Protein AF-A0AAV6I6G3-F1 (afdb_monomer)

Mean predicted aligned error: 20.07 Å

Structure (mmCIF, N/CA/C/O backbone):
data_AF-A0AAV6I6G3-F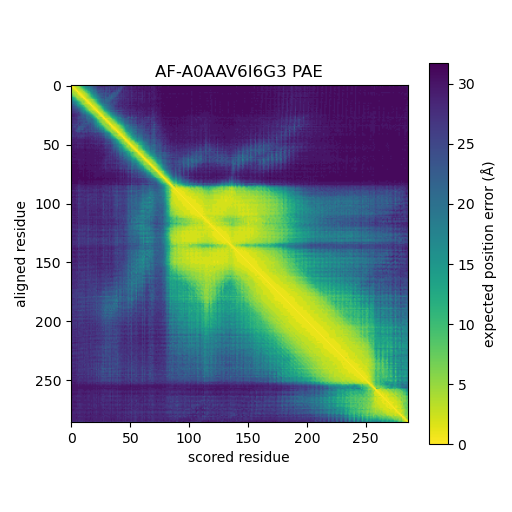1
#
_entry.id   AF-A0AAV6I6G3-F1
#
loop_
_atom_site.group_PDB
_atom_site.id
_atom_site.type_symbol
_atom_site.label_atom_id
_atom_site.label_alt_id
_atom_site.label_comp_id
_atom_site.label_asym_id
_atom_site.label_entity_id
_atom_site.label_seq_id
_atom_site.pdbx_PDB_ins_code
_atom_site.Cartn_x
_atom_site.Cartn_y
_atom_site.Cartn_z
_atom_site.occupancy
_atom_site.B_iso_or_equiv
_atom_site.auth_seq_id
_atom_site.auth_comp_id
_atom_site.auth_asym_id
_atom_site.auth_atom_id
_atom_site.pdbx_PDB_model_num
ATOM 1 N N . MET A 1 1 ? -6.253 50.899 11.752 1.00 40.50 1 MET A N 1
ATOM 2 C CA . MET A 1 1 ? -6.618 49.619 11.103 1.00 40.50 1 MET A CA 1
ATOM 3 C C . MET A 1 1 ? -5.515 49.248 10.120 1.00 40.50 1 MET A C 1
ATOM 5 O O . MET A 1 1 ? -5.220 50.077 9.281 1.00 40.50 1 MET A O 1
ATOM 9 N N . GLY A 1 2 ? -4.826 48.116 10.152 1.00 42.06 2 GLY A N 1
ATOM 10 C CA . GLY A 1 2 ? -4.600 47.122 11.196 1.00 42.06 2 GLY A CA 1
ATOM 11 C C . GLY A 1 2 ? -3.130 46.682 11.104 1.00 42.06 2 GLY A C 1
ATOM 12 O O . GLY A 1 2 ? -2.532 46.724 10.032 1.00 42.06 2 GLY A O 1
ATOM 13 N N . THR A 1 3 ? -2.530 46.341 12.239 1.00 41.19 3 THR A N 1
ATOM 14 C CA . THR A 1 3 ? -1.135 45.902 12.342 1.00 41.19 3 THR A CA 1
ATOM 15 C C . THR A 1 3 ? -1.080 44.379 12.338 1.00 41.19 3 THR A C 1
ATOM 17 O O . THR A 1 3 ? -1.639 43.734 13.223 1.00 41.19 3 THR A O 1
ATOM 20 N N . THR A 1 4 ? -0.414 43.815 11.335 1.00 39.88 4 THR A N 1
ATOM 21 C CA . THR A 1 4 ? -0.197 42.375 11.174 1.00 39.88 4 THR A CA 1
ATOM 22 C C . THR A 1 4 ? 0.953 41.914 12.069 1.00 39.88 4 THR A C 1
ATOM 24 O O . THR A 1 4 ? 2.116 42.219 11.809 1.00 39.88 4 THR A O 1
ATOM 27 N N . THR A 1 5 ? 0.630 41.170 13.123 1.00 39.25 5 THR A N 1
ATOM 28 C CA . THR A 1 5 ? 1.602 40.521 14.013 1.00 39.25 5 THR A CA 1
ATOM 29 C C . THR A 1 5 ? 1.978 39.151 13.445 1.00 39.25 5 THR A C 1
ATOM 31 O O . THR A 1 5 ? 1.170 38.226 13.450 1.00 39.25 5 THR A O 1
ATOM 34 N N . LEU A 1 6 ? 3.213 39.015 12.955 1.00 37.25 6 LEU A N 1
ATOM 35 C CA . LEU A 1 6 ? 3.822 37.741 12.560 1.00 37.25 6 LEU A CA 1
ATOM 36 C C . LEU A 1 6 ? 4.404 37.047 13.800 1.00 37.25 6 LEU A C 1
ATOM 38 O O . LEU A 1 6 ? 5.439 37.457 14.325 1.00 37.25 6 LEU A O 1
ATOM 42 N N . ALA A 1 7 ? 3.740 35.989 14.266 1.00 36.00 7 ALA A N 1
ATOM 43 C CA . ALA A 1 7 ? 4.253 35.118 15.317 1.00 36.00 7 ALA A CA 1
ATOM 44 C C . ALA A 1 7 ? 5.277 34.131 14.730 1.00 36.00 7 ALA A C 1
ATOM 46 O O . ALA A 1 7 ? 4.958 33.294 13.888 1.00 36.00 7 ALA A O 1
ATOM 47 N N . LYS A 1 8 ? 6.525 34.245 15.185 1.00 34.34 8 LYS A N 1
ATOM 48 C CA . LYS A 1 8 ? 7.646 33.368 14.837 1.00 34.34 8 LYS A CA 1
ATOM 49 C C . LYS A 1 8 ? 7.743 32.290 15.921 1.00 34.34 8 LYS A C 1
ATOM 51 O O . LYS A 1 8 ? 8.203 32.573 17.023 1.00 34.34 8 LYS A O 1
ATOM 56 N N . VAL A 1 9 ? 7.269 31.077 15.640 1.00 35.50 9 VAL A N 1
ATOM 57 C CA . VAL A 1 9 ? 7.392 29.940 16.568 1.00 35.50 9 VAL A CA 1
ATOM 58 C C . VAL A 1 9 ? 8.779 29.324 16.403 1.00 35.50 9 VAL A C 1
ATOM 60 O O . VAL A 1 9 ? 9.126 28.794 15.350 1.00 35.50 9 VAL A O 1
ATOM 63 N N . ILE A 1 10 ? 9.584 29.443 17.455 1.00 35.56 10 ILE A N 1
ATOM 64 C CA . ILE A 1 10 ? 10.897 28.816 17.596 1.00 35.56 10 ILE A CA 1
ATOM 65 C C . ILE A 1 10 ? 10.661 27.388 18.095 1.00 35.56 10 ILE A C 1
ATOM 67 O O . ILE A 1 10 ? 10.192 27.195 19.213 1.00 35.56 10 ILE A O 1
ATOM 71 N N . VAL A 1 11 ? 10.981 26.388 17.272 1.00 36.38 11 VAL A N 1
ATOM 72 C CA . VAL A 1 11 ? 11.004 24.979 17.688 1.00 36.38 11 VAL A CA 1
ATOM 73 C C . VAL A 1 11 ? 12.364 24.706 18.325 1.00 36.38 11 VAL A C 1
ATOM 75 O O . VAL A 1 11 ? 13.385 24.644 17.641 1.00 36.38 11 VAL A O 1
ATOM 78 N N . THR A 1 12 ? 12.395 24.590 19.649 1.00 39.12 12 THR A N 1
ATOM 79 C CA . THR A 1 12 ? 13.574 24.160 20.401 1.00 39.12 12 THR A CA 1
ATOM 80 C C . THR A 1 12 ? 13.743 22.646 20.277 1.00 39.12 12 THR A C 1
ATOM 82 O O . THR A 1 12 ? 12.850 21.864 20.597 1.00 39.12 12 THR A O 1
ATOM 85 N N . GLY A 1 13 ? 14.909 22.235 19.776 1.00 32.97 13 GLY A N 1
ATOM 86 C CA . GLY A 1 13 ? 15.297 20.837 19.637 1.00 32.97 13 GLY A CA 1
ATOM 87 C C . GLY A 1 13 ? 15.513 20.172 20.994 1.00 32.97 13 GLY A C 1
ATOM 88 O O . GLY A 1 13 ? 16.301 20.642 21.814 1.00 32.97 13 GLY A O 1
ATOM 89 N N . ILE A 1 14 ? 14.832 19.049 21.209 1.00 38.03 14 ILE A N 1
ATOM 90 C CA . ILE A 1 14 ? 15.083 18.138 22.325 1.00 38.03 14 ILE A CA 1
ATOM 91 C C . ILE A 1 14 ? 16.020 17.039 21.817 1.00 38.03 14 ILE A C 1
ATOM 93 O O . ILE A 1 14 ? 15.686 16.283 20.907 1.00 38.03 14 ILE A O 1
ATOM 97 N N . ALA A 1 15 ? 17.214 16.975 22.403 1.00 37.72 15 ALA A N 1
ATOM 98 C CA . ALA A 1 15 ? 18.206 15.934 22.156 1.00 37.72 15 ALA A CA 1
ATOM 99 C C . ALA A 1 15 ? 17.742 14.566 22.706 1.00 37.72 15 ALA A C 1
ATOM 101 O O . ALA A 1 15 ? 17.179 14.516 23.804 1.00 37.72 15 ALA A O 1
ATOM 102 N N . PRO A 1 16 ? 18.026 13.436 22.031 1.00 38.53 16 PRO A N 1
ATOM 103 C CA . PRO A 1 16 ? 17.677 12.123 22.556 1.00 38.53 16 PRO A CA 1
ATOM 104 C C . PRO A 1 16 ? 18.733 11.621 23.553 1.00 38.53 16 PRO A C 1
ATOM 106 O O . PRO A 1 16 ? 19.899 11.402 23.217 1.00 38.53 16 PRO A O 1
ATOM 109 N N . ARG A 1 17 ? 18.308 11.394 24.802 1.00 36.12 17 ARG A N 1
ATOM 110 C CA . ARG A 1 17 ? 19.073 10.639 25.803 1.00 36.12 17 ARG A CA 1
ATOM 111 C C . ARG A 1 17 ? 18.919 9.136 25.563 1.00 36.12 17 ARG A C 1
ATOM 113 O O . ARG A 1 17 ? 17.831 8.582 25.650 1.00 36.12 17 ARG A O 1
ATOM 120 N N . SER A 1 18 ? 20.066 8.506 25.337 1.00 38.19 18 SER A N 1
ATOM 121 C CA . SER A 1 18 ? 20.340 7.072 25.433 1.00 38.19 18 SER A CA 1
ATOM 122 C C . SER A 1 18 ? 19.770 6.434 26.706 1.00 38.19 18 SER A C 1
ATOM 124 O O . SER A 1 18 ? 20.002 6.953 27.800 1.00 38.19 18 SER A O 1
ATOM 126 N N . ARG A 1 19 ? 19.112 5.274 26.563 1.00 38.28 19 ARG A N 1
ATOM 127 C CA . ARG A 1 19 ? 19.053 4.195 27.568 1.00 38.28 19 ARG A CA 1
ATOM 128 C C . ARG A 1 19 ? 18.632 2.875 26.905 1.00 38.28 19 ARG A C 1
ATOM 130 O O . ARG A 1 19 ? 17.492 2.715 26.488 1.00 38.28 19 ARG A O 1
ATOM 137 N N . LYS A 1 20 ? 19.569 1.922 26.838 1.00 45.19 20 LYS A N 1
ATOM 138 C CA . LYS A 1 20 ? 19.277 0.482 26.701 1.00 45.19 20 LYS A CA 1
ATOM 139 C C . LYS A 1 20 ? 18.604 -0.024 27.986 1.00 45.19 20 LYS A C 1
ATOM 141 O O . LYS A 1 20 ? 18.916 0.489 29.062 1.00 45.19 20 LYS A O 1
ATOM 146 N N . PRO A 1 21 ? 17.809 -1.100 27.893 1.00 44.56 21 PRO A N 1
ATOM 147 C CA . PRO A 1 21 ? 18.197 -2.293 28.644 1.00 44.56 21 PRO A CA 1
ATOM 148 C C . PRO A 1 21 ? 18.055 -3.604 27.851 1.00 44.56 21 PRO A C 1
ATOM 150 O O . PRO A 1 21 ? 17.210 -3.761 26.975 1.00 44.56 21 PRO A O 1
ATOM 153 N N . GLN A 1 22 ? 18.931 -4.548 28.195 1.00 39.12 22 GLN A N 1
ATOM 154 C CA . GLN A 1 22 ? 18.886 -5.963 27.825 1.00 39.12 22 GLN A CA 1
ATOM 155 C C . GLN A 1 22 ? 17.827 -6.713 28.651 1.00 39.12 22 GLN A C 1
ATOM 157 O O . GLN A 1 22 ? 17.728 -6.454 29.846 1.00 39.12 22 GLN A O 1
ATOM 162 N N . SER A 1 23 ? 17.142 -7.697 28.051 1.00 36.53 23 SER A N 1
ATOM 163 C CA . SER A 1 23 ? 16.642 -8.947 28.678 1.00 36.53 23 SER A CA 1
ATOM 164 C C . SER A 1 23 ? 15.780 -9.711 27.652 1.00 36.53 23 SER A C 1
ATOM 166 O O . SER A 1 23 ? 14.753 -9.204 27.225 1.00 36.53 23 SER A O 1
ATOM 168 N N . LYS A 1 24 ? 16.295 -10.769 27.011 1.00 36.69 24 LYS A N 1
ATOM 169 C CA . LYS A 1 24 ? 16.097 -12.209 27.309 1.00 36.69 24 LYS A CA 1
ATOM 170 C C . LYS A 1 24 ? 14.670 -12.772 27.095 1.00 36.69 24 LYS A C 1
ATOM 172 O O . LYS A 1 24 ? 13.775 -12.557 27.896 1.00 36.69 24 LYS A O 1
ATOM 177 N N . SER A 1 25 ? 14.595 -13.643 26.078 1.00 33.34 25 SER A N 1
ATOM 178 C CA . SER A 1 25 ? 13.746 -14.842 25.897 1.00 33.34 25 SER A CA 1
ATOM 179 C C . SER A 1 25 ? 12.218 -14.695 25.801 1.00 33.34 25 SER A C 1
ATOM 181 O O . SER A 1 25 ? 11.564 -14.434 26.801 1.00 33.34 25 SER A O 1
ATOM 183 N N . HIS A 1 26 ? 11.631 -15.053 24.654 1.00 36.59 26 HIS A N 1
ATOM 184 C CA . HIS A 1 26 ? 11.069 -16.392 24.374 1.00 36.59 26 HIS A CA 1
ATOM 185 C C . HIS A 1 26 ? 10.692 -16.509 22.878 1.00 36.59 26 HIS A C 1
ATOM 187 O O . HIS A 1 26 ? 10.419 -15.488 22.245 1.00 36.59 26 HIS A O 1
ATOM 193 N N . PRO A 1 27 ? 10.718 -17.720 22.285 1.00 39.06 27 PRO A N 1
ATOM 194 C CA . PRO A 1 27 ? 10.587 -17.916 20.847 1.00 39.06 27 PRO A CA 1
ATOM 195 C C . PRO A 1 27 ? 9.128 -18.181 20.464 1.00 39.06 27 PRO A C 1
ATOM 197 O O . PRO A 1 27 ? 8.565 -19.210 20.832 1.00 39.06 27 PRO A O 1
ATOM 200 N N . TRP A 1 28 ? 8.525 -17.303 19.666 1.00 33.03 28 TRP A N 1
ATOM 201 C CA . TRP A 1 28 ? 7.290 -17.650 18.969 1.00 33.03 28 TRP A CA 1
ATOM 202 C C . TRP A 1 28 ? 7.638 -18.227 17.601 1.00 33.03 28 TRP A C 1
ATOM 204 O O . TRP A 1 28 ? 8.124 -17.539 16.706 1.00 33.03 28 TRP A O 1
ATOM 214 N N . ARG A 1 29 ? 7.413 -19.540 17.485 1.00 34.09 29 ARG A N 1
ATOM 215 C CA . ARG A 1 29 ? 7.289 -20.263 16.220 1.00 34.09 29 ARG A CA 1
ATOM 216 C C . ARG A 1 29 ? 6.219 -19.570 15.377 1.00 34.09 29 ARG A C 1
ATOM 218 O O . ARG A 1 29 ? 5.047 -19.620 15.735 1.00 34.09 29 ARG A O 1
ATOM 225 N N . ILE A 1 30 ? 6.609 -18.993 14.247 1.00 33.75 30 ILE A N 1
ATOM 226 C CA . ILE A 1 30 ? 5.673 -18.735 13.155 1.00 33.75 30 ILE A CA 1
ATOM 227 C C . ILE A 1 30 ? 5.790 -19.927 12.214 1.00 33.75 30 ILE A C 1
ATOM 229 O O . ILE A 1 30 ? 6.806 -20.137 11.554 1.00 33.75 30 ILE A O 1
ATOM 233 N N . SER A 1 31 ? 4.757 -20.757 12.243 1.00 33.03 31 SER A N 1
ATOM 234 C CA . SER A 1 31 ? 4.541 -21.870 11.332 1.00 33.03 31 SER A CA 1
ATOM 235 C C . SER A 1 31 ? 4.499 -21.346 9.897 1.00 33.03 31 SER A C 1
ATOM 237 O O . SER A 1 31 ? 3.696 -20.474 9.570 1.00 33.03 31 SER A O 1
ATOM 239 N N . THR A 1 32 ? 5.350 -21.885 9.030 1.00 35.19 32 THR A N 1
ATOM 240 C CA . THR A 1 32 ? 5.290 -21.677 7.583 1.00 35.19 32 THR A CA 1
ATOM 241 C C . THR A 1 32 ? 4.007 -22.289 7.033 1.00 35.19 32 THR A C 1
ATOM 243 O O . THR A 1 32 ? 3.890 -23.509 6.932 1.00 35.19 32 THR A O 1
ATOM 246 N N . LEU A 1 33 ? 3.046 -21.443 6.667 1.00 30.97 33 LEU A N 1
ATOM 247 C CA . LEU A 1 33 ? 1.939 -21.814 5.794 1.00 30.97 33 LEU A CA 1
ATOM 248 C C . LEU A 1 33 ? 2.302 -21.388 4.373 1.00 30.97 33 LEU A C 1
ATOM 250 O O . LEU A 1 33 ? 2.073 -20.258 3.949 1.00 30.97 33 LEU A O 1
ATOM 254 N N . THR A 1 34 ? 2.909 -22.322 3.648 1.00 35.09 34 THR A N 1
ATOM 255 C CA . THR A 1 34 ? 3.076 -22.261 2.200 1.00 35.09 34 THR A CA 1
ATOM 256 C C . THR A 1 34 ? 1.684 -22.323 1.579 1.00 35.09 34 THR A C 1
ATOM 258 O O . THR A 1 34 ? 1.091 -23.395 1.476 1.00 35.09 34 THR A O 1
ATOM 261 N N . ARG A 1 35 ? 1.122 -21.171 1.207 1.00 28.95 35 ARG A N 1
ATOM 262 C CA . ARG A 1 35 ? -0.092 -21.120 0.392 1.00 28.95 35 ARG A CA 1
ATOM 263 C C . ARG A 1 35 ? 0.309 -20.778 -1.031 1.00 28.95 35 ARG A C 1
ATOM 265 O O . ARG A 1 35 ? 0.537 -19.621 -1.367 1.00 28.95 35 ARG A O 1
ATOM 272 N N . THR A 1 36 ? 0.404 -21.816 -1.851 1.00 32.69 36 THR A N 1
ATOM 273 C CA . THR A 1 36 ? 0.420 -21.713 -3.306 1.00 32.69 36 THR A CA 1
ATOM 274 C C . THR A 1 36 ? -0.873 -21.025 -3.727 1.00 32.69 36 THR A C 1
ATOM 276 O O . THR A 1 36 ? -1.956 -21.589 -3.573 1.00 32.69 36 THR A O 1
ATOM 279 N N . VAL A 1 37 ? -0.775 -19.787 -4.202 1.00 29.77 37 VAL A N 1
ATOM 280 C CA . VAL A 1 37 ? -1.890 -19.111 -4.861 1.00 29.77 37 VAL A CA 1
ATOM 281 C C . VAL A 1 37 ? -1.627 -19.201 -6.356 1.00 29.77 37 VAL A C 1
ATOM 283 O O . VAL A 1 37 ? -0.741 -18.536 -6.884 1.00 29.77 37 VAL A O 1
ATOM 286 N N . PHE A 1 38 ? -2.377 -20.083 -7.013 1.00 33.44 38 PHE A N 1
ATOM 287 C CA . PHE A 1 38 ? -2.587 -20.029 -8.453 1.00 33.44 38 PHE A CA 1
ATOM 288 C C . PHE A 1 38 ? -3.374 -18.751 -8.749 1.00 33.44 38 PHE A C 1
ATOM 290 O O . PHE A 1 38 ? -4.530 -18.639 -8.346 1.00 33.44 38 PHE A O 1
ATOM 297 N N . PHE A 1 39 ? -2.746 -17.797 -9.433 1.00 32.41 39 PHE A N 1
ATOM 298 C CA . PHE A 1 39 ? -3.467 -16.772 -10.177 1.00 32.41 39 PHE A CA 1
ATOM 299 C C . PHE A 1 39 ? -3.458 -17.178 -11.645 1.00 32.41 39 PHE A C 1
ATOM 301 O O . PHE A 1 39 ? -2.445 -17.108 -12.337 1.00 32.41 39 PHE A O 1
ATOM 308 N N . GLN A 1 40 ? -4.612 -17.687 -12.050 1.00 37.12 40 GLN A N 1
ATOM 309 C CA . GLN A 1 40 ? -5.071 -17.752 -13.423 1.00 37.12 40 GLN A CA 1
ATOM 310 C C . GLN A 1 40 ? -5.669 -16.373 -13.755 1.00 37.12 40 GLN A C 1
ATOM 312 O O . GLN A 1 40 ? -6.190 -15.715 -12.855 1.00 37.12 40 GLN A O 1
ATOM 317 N N . ASP A 1 41 ? -5.541 -15.967 -15.018 1.00 32.75 41 ASP A N 1
ATOM 318 C CA . ASP A 1 41 ? -5.990 -14.707 -15.643 1.00 32.75 41 ASP A CA 1
ATOM 319 C C . ASP A 1 41 ? -4.905 -13.628 -15.823 1.00 32.75 41 ASP A C 1
ATOM 321 O O . ASP A 1 41 ? -4.844 -12.603 -15.146 1.00 32.75 41 ASP A O 1
ATOM 325 N N . MET A 1 42 ? -4.063 -13.869 -16.834 1.00 35.41 42 MET A N 1
ATOM 326 C CA . MET A 1 42 ? -3.407 -12.824 -17.627 1.00 35.41 42 MET A CA 1
ATOM 327 C C . MET A 1 42 ? -4.376 -12.393 -18.741 1.00 35.41 42 MET A C 1
ATOM 329 O O . MET A 1 42 ? -4.876 -13.270 -19.445 1.00 35.41 42 MET A O 1
ATOM 333 N N . PRO A 1 43 ? -4.636 -11.093 -18.962 1.00 39.41 43 PRO A N 1
ATOM 334 C CA . PRO A 1 43 ? -5.231 -10.652 -20.214 1.00 39.41 43 PRO A CA 1
ATOM 335 C C . PRO A 1 43 ? -4.186 -10.728 -21.334 1.00 39.41 43 PRO A C 1
ATOM 337 O O . PRO A 1 43 ? -3.103 -10.147 -21.235 1.00 39.41 43 PRO A O 1
ATOM 340 N N . ASP A 1 44 ? -4.538 -11.435 -22.406 1.00 42.16 44 ASP A N 1
ATOM 341 C CA . ASP A 1 44 ? -3.828 -11.425 -23.681 1.00 42.16 44 ASP A CA 1
ATOM 342 C C . ASP A 1 44 ? -3.740 -9.990 -24.221 1.00 42.16 44 ASP A C 1
ATOM 344 O O . ASP A 1 44 ? -4.714 -9.444 -24.739 1.00 42.16 44 ASP A O 1
ATOM 348 N N . SER A 1 45 ? -2.557 -9.380 -24.152 1.00 36.72 45 SER A N 1
ATOM 349 C CA . SER A 1 45 ? -2.220 -8.211 -24.966 1.00 36.72 45 SER A CA 1
ATOM 350 C C . SER A 1 45 ? -1.341 -8.651 -26.135 1.00 36.72 45 SER A C 1
ATOM 352 O O . SER A 1 45 ? -0.145 -8.366 -26.195 1.00 36.72 45 SER A O 1
ATOM 354 N N . ASN A 1 46 ? -1.955 -9.370 -27.072 1.00 42.69 46 ASN A N 1
ATOM 355 C CA . ASN A 1 46 ? -1.481 -9.410 -28.447 1.00 42.69 46 ASN A CA 1
ATOM 356 C C . ASN A 1 46 ? -1.805 -8.060 -29.093 1.00 42.69 46 ASN A C 1
ATOM 358 O O . ASN A 1 46 ? -2.918 -7.848 -29.567 1.00 42.69 46 ASN A O 1
ATOM 362 N N . THR A 1 47 ? -0.820 -7.170 -29.151 1.00 42.59 47 THR A N 1
ATOM 363 C CA . THR A 1 47 ? -0.747 -6.173 -30.223 1.00 42.59 47 THR A CA 1
ATOM 364 C C . THR A 1 47 ? 0.689 -6.070 -30.720 1.00 42.59 47 THR A C 1
ATOM 366 O O . THR A 1 47 ? 1.610 -6.108 -29.900 1.00 42.59 47 THR A O 1
ATOM 369 N N . PRO A 1 48 ? 0.892 -6.009 -32.046 1.00 36.47 48 PRO A N 1
ATOM 370 C CA . PRO A 1 48 ? 2.135 -6.421 -32.674 1.00 36.47 48 PRO A CA 1
ATOM 371 C C . PRO A 1 48 ? 3.226 -5.372 -32.510 1.00 36.47 48 PRO A C 1
ATOM 373 O O . PRO A 1 48 ? 3.010 -4.168 -32.643 1.00 36.47 48 PRO A O 1
ATOM 376 N N . LEU A 1 49 ? 4.427 -5.878 -32.280 1.00 34.34 49 LEU A N 1
ATOM 377 C CA . LEU A 1 49 ? 5.692 -5.169 -32.332 1.00 34.34 49 LEU A CA 1
ATOM 378 C C . LEU A 1 49 ? 6.052 -4.834 -33.799 1.00 34.34 49 LEU A C 1
ATOM 380 O O . LEU A 1 49 ? 7.069 -5.307 -34.289 1.00 34.34 49 LEU A O 1
ATOM 384 N N . GLU A 1 50 ? 5.209 -4.083 -34.519 1.00 38.66 50 GLU A N 1
ATOM 385 C CA . GLU A 1 50 ? 5.454 -3.714 -35.933 1.00 38.66 50 GLU A CA 1
ATOM 386 C C . GLU A 1 50 ? 5.539 -2.200 -36.205 1.00 38.66 50 GLU A C 1
ATOM 388 O O . GLU A 1 50 ? 6.056 -1.802 -37.242 1.00 38.66 50 GLU A O 1
ATOM 393 N N . ASP A 1 51 ? 5.193 -1.321 -35.261 1.00 34.44 51 ASP A N 1
ATOM 394 C CA . ASP A 1 51 ? 5.162 0.131 -35.535 1.00 34.44 51 ASP A CA 1
ATOM 395 C C . ASP A 1 51 ? 6.420 0.921 -35.118 1.00 34.44 51 ASP A C 1
ATOM 397 O O . ASP A 1 51 ? 6.403 2.153 -35.079 1.00 34.44 51 ASP A O 1
ATOM 401 N N . LEU A 1 52 ? 7.555 0.255 -34.862 1.00 35.69 52 LEU A N 1
ATOM 402 C CA . LEU A 1 52 ? 8.838 0.942 -34.607 1.00 35.69 52 LEU A CA 1
ATOM 403 C C . LEU A 1 52 ? 9.900 0.776 -35.705 1.00 35.69 52 LEU A C 1
ATOM 405 O O . LEU A 1 52 ? 11.029 1.234 -35.525 1.00 35.69 52 LEU A O 1
ATOM 409 N N . GLU A 1 53 ? 9.553 0.194 -36.856 1.00 35.41 53 GLU A N 1
ATOM 410 C CA . GLU A 1 53 ? 10.454 0.111 -38.020 1.00 35.41 53 GLU A CA 1
ATOM 411 C C . GLU A 1 53 ? 10.224 1.223 -39.062 1.00 35.41 53 GLU A C 1
ATOM 413 O O . GLU A 1 53 ? 11.043 1.420 -39.958 1.00 35.41 53 GLU A O 1
ATOM 418 N N . ALA A 1 54 ? 9.186 2.052 -38.912 1.00 37.47 54 ALA A N 1
ATOM 419 C CA . ALA A 1 54 ? 8.825 3.060 -39.914 1.00 37.47 54 ALA A CA 1
ATOM 420 C C . ALA A 1 54 ? 9.587 4.404 -39.825 1.00 37.47 54 ALA A C 1
ATOM 422 O O . ALA A 1 54 ? 9.246 5.338 -40.552 1.00 37.47 54 ALA A O 1
ATOM 423 N N . HIS A 1 55 ? 10.597 4.565 -38.958 1.00 33.66 55 HIS A N 1
ATOM 424 C CA . HIS A 1 55 ? 11.332 5.844 -38.806 1.00 33.66 55 HIS A CA 1
ATOM 425 C C . HIS A 1 55 ? 12.853 5.770 -38.979 1.00 33.66 55 HIS A C 1
ATOM 427 O O . HIS A 1 55 ? 13.545 6.783 -38.852 1.00 33.66 55 HIS A O 1
ATOM 433 N N . LEU A 1 56 ? 13.386 4.617 -39.379 1.00 36.34 56 LEU A N 1
ATOM 434 C CA . LEU A 1 56 ? 14.721 4.547 -39.958 1.00 36.34 56 LEU A CA 1
ATOM 435 C C . LEU A 1 56 ? 14.547 4.366 -41.457 1.00 36.34 56 LEU A C 1
ATOM 437 O O . LEU A 1 56 ? 14.387 3.256 -41.943 1.00 36.34 56 LEU A O 1
ATOM 441 N N . GLY A 1 57 ? 14.553 5.484 -42.187 1.00 33.19 57 GLY A N 1
ATOM 442 C CA . GLY A 1 57 ? 14.670 5.490 -43.640 1.00 33.19 57 GLY A CA 1
ATOM 443 C C . GLY A 1 57 ? 15.968 4.804 -44.055 1.00 33.19 57 GLY A C 1
ATOM 444 O O . GLY A 1 57 ? 16.995 5.457 -44.256 1.00 33.19 57 GLY A O 1
ATOM 445 N N . VAL A 1 58 ? 15.922 3.476 -44.158 1.00 35.53 58 VAL A N 1
ATOM 446 C CA . VAL A 1 58 ? 16.928 2.648 -44.808 1.00 35.53 58 VAL A CA 1
ATOM 447 C C . VAL A 1 58 ? 16.752 2.889 -46.299 1.00 35.53 58 VAL A C 1
ATOM 449 O O . VAL A 1 58 ? 16.122 2.127 -47.025 1.00 35.53 58 VAL A O 1
ATOM 452 N N . ASN A 1 59 ? 17.291 4.014 -46.759 1.00 34.22 59 ASN A N 1
ATOM 453 C CA . ASN A 1 59 ? 17.554 4.193 -48.171 1.00 34.22 59 ASN A CA 1
ATOM 454 C C . ASN A 1 59 ? 18.599 3.143 -48.541 1.00 34.22 59 ASN A C 1
ATOM 456 O O . ASN A 1 59 ? 19.777 3.282 -48.204 1.00 34.22 59 ASN A O 1
ATOM 460 N N . ASN A 1 60 ? 18.131 2.079 -49.194 1.00 33.91 60 ASN A N 1
ATOM 461 C CA . ASN A 1 60 ? 18.947 1.174 -49.984 1.00 33.91 60 ASN A CA 1
ATOM 462 C C . ASN A 1 60 ? 19.965 2.011 -50.767 1.00 33.91 60 ASN A C 1
ATOM 464 O O . ASN A 1 60 ? 19.604 2.743 -51.690 1.00 33.91 60 ASN A O 1
ATOM 468 N N . LEU A 1 61 ? 21.239 1.921 -50.384 1.00 36.41 61 LEU A N 1
ATOM 469 C CA . LEU A 1 61 ? 22.351 2.415 -51.185 1.00 36.41 61 LEU A CA 1
ATOM 470 C C . LEU A 1 61 ? 22.514 1.467 -52.373 1.00 36.41 61 LEU A C 1
ATOM 472 O O . LEU A 1 61 ? 23.442 0.665 -52.428 1.00 36.41 61 LEU A O 1
ATOM 476 N N . ASN A 1 62 ? 21.587 1.560 -53.322 1.00 34.59 62 ASN A N 1
ATOM 477 C CA . ASN A 1 62 ? 21.763 1.003 -54.648 1.00 34.59 62 ASN A CA 1
ATOM 478 C C . ASN A 1 62 ? 22.624 1.996 -55.441 1.00 34.59 62 ASN A C 1
ATOM 480 O O . ASN A 1 62 ? 22.121 2.822 -56.193 1.00 34.59 62 ASN A O 1
ATOM 484 N N . LEU A 1 63 ? 23.935 1.976 -55.190 1.00 39.25 63 LEU A N 1
ATOM 485 C CA . LEU A 1 63 ? 24.935 2.743 -55.942 1.00 39.25 63 LEU A CA 1
ATOM 486 C C . LEU A 1 63 ? 25.721 1.799 -56.872 1.00 39.25 63 LEU A C 1
ATOM 488 O O . LEU A 1 63 ? 26.950 1.789 -56.881 1.00 39.25 63 LEU A O 1
ATOM 492 N N . GLY A 1 64 ? 24.988 0.941 -57.589 1.00 33.41 64 GLY A N 1
ATOM 493 C CA . GLY A 1 64 ? 25.537 -0.040 -58.529 1.00 33.41 64 GLY A CA 1
ATOM 494 C C . GLY A 1 64 ? 25.421 0.342 -60.007 1.00 33.41 64 GLY A C 1
ATOM 495 O O . GLY A 1 64 ? 26.290 -0.045 -60.778 1.00 33.41 64 GLY A O 1
ATOM 496 N N . ASP A 1 65 ? 24.426 1.145 -60.404 1.00 34.41 65 ASP A N 1
ATOM 497 C CA . ASP A 1 65 ? 24.003 1.179 -61.819 1.00 34.41 65 ASP A CA 1
ATOM 498 C C . ASP A 1 65 ? 24.105 2.537 -62.536 1.00 34.41 65 ASP A C 1
ATOM 500 O O . ASP A 1 65 ? 23.695 2.657 -63.686 1.00 34.41 65 ASP A O 1
ATOM 504 N N . GLU A 1 66 ? 24.722 3.561 -61.943 1.00 36.47 66 GLU A N 1
ATOM 505 C CA . GLU A 1 66 ? 24.716 4.917 -62.526 1.00 36.47 66 GLU A CA 1
ATOM 506 C C . GLU A 1 66 ? 26.097 5.425 -62.981 1.00 36.47 66 GLU A C 1
ATOM 508 O O . GLU A 1 66 ? 26.454 6.582 -62.780 1.00 36.47 66 GLU A O 1
ATOM 513 N N . LEU A 1 67 ? 26.899 4.562 -63.622 1.00 36.25 67 LEU A N 1
ATOM 514 C CA . LEU A 1 67 ? 28.101 4.985 -64.372 1.00 36.25 67 LEU A CA 1
ATOM 515 C C . LEU A 1 67 ? 28.228 4.377 -65.781 1.00 36.25 67 LEU A C 1
ATOM 517 O O . LEU A 1 67 ? 29.279 4.491 -66.409 1.00 36.25 67 LEU A O 1
ATOM 521 N N . TYR A 1 68 ? 27.159 3.795 -66.328 1.00 44.12 68 TYR A N 1
ATOM 522 C CA . TYR A 1 68 ? 27.110 3.368 -67.729 1.00 44.12 68 TYR A CA 1
ATOM 523 C C . TYR A 1 68 ? 25.801 3.812 -68.381 1.00 44.12 68 TYR A C 1
ATOM 525 O O . TYR A 1 68 ? 24.833 3.063 -68.396 1.00 44.12 68 TYR A O 1
ATOM 533 N N . SER A 1 69 ? 25.776 5.030 -68.933 1.00 39.34 69 SER A N 1
ATOM 534 C CA . SER A 1 69 ? 24.977 5.389 -70.120 1.00 39.34 69 SER A CA 1
ATOM 535 C C . SER A 1 69 ? 25.193 6.848 -70.517 1.00 39.34 69 SER A C 1
ATOM 537 O O . SER A 1 69 ? 24.421 7.719 -70.143 1.00 39.34 69 SER A O 1
ATOM 539 N N . GLN A 1 70 ? 26.206 7.100 -71.347 1.00 35.81 70 GLN A N 1
ATOM 540 C CA . GLN A 1 70 ? 26.101 8.058 -72.453 1.00 35.81 70 GLN A CA 1
ATOM 541 C C . GLN A 1 70 ? 26.892 7.492 -73.640 1.00 35.81 70 GLN A C 1
ATOM 543 O O . GLN A 1 70 ? 28.009 7.901 -73.935 1.00 35.81 70 GLN A O 1
ATOM 548 N N . SER A 1 71 ? 26.314 6.486 -74.299 1.00 33.69 71 SER A N 1
ATOM 549 C CA . SER A 1 71 ? 26.674 6.118 -75.668 1.00 33.69 71 SER A CA 1
ATOM 550 C C . SER A 1 71 ? 25.564 6.651 -76.568 1.00 33.69 71 SER A C 1
ATOM 552 O O . SER A 1 71 ? 24.494 6.054 -76.663 1.00 33.69 71 SER A O 1
ATOM 554 N N . SER A 1 72 ? 25.795 7.817 -77.172 1.00 36.44 72 SER A N 1
ATOM 555 C CA . SER A 1 72 ? 24.972 8.286 -78.284 1.00 36.44 72 SER A CA 1
ATOM 556 C C . SER A 1 72 ? 25.573 7.732 -79.573 1.00 36.44 72 SER A C 1
ATOM 558 O O . SER A 1 72 ? 26.729 7.999 -79.902 1.00 36.44 72 SER A O 1
ATOM 560 N N . ARG A 1 73 ? 24.798 6.882 -80.247 1.00 37.72 73 ARG A N 1
ATOM 561 C CA . ARG A 1 73 ? 25.110 6.238 -81.525 1.00 37.72 73 ARG A CA 1
ATOM 562 C C . ARG A 1 73 ? 24.879 7.203 -82.691 1.00 37.72 73 ARG A C 1
ATOM 564 O O . ARG A 1 73 ? 23.822 7.819 -82.777 1.00 37.72 73 ARG A O 1
ATOM 571 N N . GLY A 1 74 ? 25.818 7.179 -83.635 1.00 31.34 74 GLY A N 1
ATOM 572 C CA . GLY A 1 74 ? 25.712 7.693 -85.006 1.00 31.34 74 GLY A CA 1
ATOM 573 C C . GLY A 1 74 ? 26.922 8.572 -85.345 1.00 31.34 74 GLY A C 1
ATOM 574 O O . GLY A 1 74 ? 27.127 9.574 -84.682 1.00 31.34 74 GLY A O 1
ATOM 575 N N . SER A 1 75 ? 27.763 8.305 -86.343 1.00 33.75 75 SER A N 1
ATOM 576 C CA . SER A 1 75 ? 27.681 7.361 -87.455 1.00 33.75 75 SER A CA 1
ATOM 577 C C . SER A 1 75 ? 29.030 7.350 -88.218 1.00 33.75 75 SER A C 1
ATOM 579 O O . SER A 1 75 ? 29.763 8.333 -88.152 1.00 33.75 75 SER A O 1
ATOM 581 N N . ILE A 1 76 ? 29.237 6.295 -89.017 1.00 37.78 76 ILE A N 1
ATOM 582 C CA . ILE A 1 76 ? 30.142 6.141 -90.182 1.00 37.78 76 ILE A CA 1
ATOM 583 C C . ILE A 1 76 ? 31.586 5.651 -89.939 1.00 37.78 76 ILE A C 1
ATOM 585 O O . ILE A 1 76 ? 32.391 6.261 -89.243 1.00 37.78 76 ILE A O 1
ATOM 589 N N . ASP A 1 77 ? 31.861 4.529 -90.613 1.00 42.66 77 ASP A N 1
ATOM 590 C CA . ASP A 1 77 ? 33.116 3.800 -90.792 1.00 42.66 77 ASP A CA 1
ATOM 591 C C . ASP A 1 77 ? 34.319 4.656 -91.226 1.00 42.66 77 ASP A C 1
ATOM 593 O O . ASP A 1 77 ? 34.231 5.494 -92.125 1.00 42.66 77 ASP A O 1
ATOM 597 N N . GLY A 1 78 ? 35.483 4.338 -90.656 1.00 31.08 78 GLY A N 1
ATOM 598 C CA . GLY A 1 78 ? 36.808 4.764 -91.108 1.00 31.08 78 GLY A CA 1
ATOM 599 C C . GLY A 1 78 ? 37.899 3.931 -90.412 1.00 31.08 78 GLY A C 1
ATOM 600 O O . GLY A 1 78 ? 37.751 3.639 -89.226 1.00 31.08 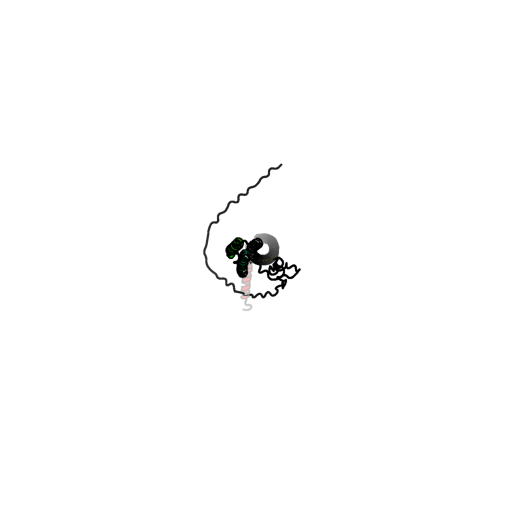78 GLY A O 1
ATOM 601 N N . PRO A 1 79 ? 38.955 3.492 -91.123 1.00 42.50 79 PRO A N 1
ATOM 602 C CA . PRO A 1 79 ? 39.833 2.404 -90.693 1.00 42.50 79 PRO A CA 1
ATOM 603 C C . PRO A 1 79 ? 40.829 2.833 -89.609 1.00 42.50 79 PRO A C 1
ATOM 605 O O . PRO A 1 79 ? 41.302 3.968 -89.610 1.00 42.50 79 PRO A O 1
ATOM 608 N N . ASP A 1 80 ? 41.142 1.888 -88.717 1.00 48.53 80 ASP A N 1
ATOM 609 C CA . ASP A 1 80 ? 42.304 1.813 -87.821 1.00 48.53 80 ASP A CA 1
ATOM 610 C C . ASP A 1 80 ? 43.103 3.109 -87.632 1.00 48.53 80 ASP A C 1
ATOM 612 O O . ASP A 1 80 ? 44.169 3.325 -88.210 1.00 48.53 80 ASP A O 1
ATOM 616 N N . SER A 1 81 ? 42.635 3.939 -86.702 1.00 38.56 81 SER A N 1
ATOM 617 C CA . SER A 1 81 ? 43.548 4.762 -85.922 1.00 38.56 81 SER A CA 1
ATOM 618 C C . SER A 1 81 ? 43.796 4.032 -84.607 1.00 38.56 81 SER A C 1
ATOM 620 O O . SER A 1 81 ? 42.968 4.047 -83.698 1.00 38.56 81 SER A O 1
ATOM 622 N N . PHE A 1 82 ? 44.959 3.386 -84.486 1.00 50.16 82 PHE A N 1
ATOM 623 C CA . PHE A 1 82 ? 45.566 3.156 -83.177 1.00 50.16 82 PHE A CA 1
ATOM 624 C C . PHE A 1 82 ? 45.842 4.537 -82.580 1.00 50.16 82 PHE A C 1
ATOM 626 O O . PHE A 1 82 ? 46.931 5.093 -82.724 1.00 50.16 82 PHE A O 1
ATOM 633 N N . GLY A 1 83 ? 44.799 5.129 -81.994 1.00 50.69 83 GLY A N 1
ATOM 634 C CA . GLY A 1 83 ? 44.871 6.378 -81.267 1.00 50.69 83 GLY A CA 1
ATOM 635 C C . GLY A 1 83 ? 45.981 6.235 -80.245 1.00 50.69 83 GLY A C 1
ATOM 636 O O . GLY A 1 83 ? 45.949 5.334 -79.408 1.00 50.69 83 GLY A O 1
ATOM 637 N N . LEU A 1 84 ? 46.995 7.080 -80.391 1.00 49.31 84 LEU A N 1
ATOM 638 C CA . LEU A 1 84 ? 48.153 7.177 -79.524 1.00 49.31 84 LEU A CA 1
ATOM 639 C C . LEU A 1 84 ? 47.671 7.179 -78.066 1.00 49.31 84 LEU A C 1
ATOM 641 O O . LEU A 1 84 ? 47.152 8.189 -77.593 1.00 49.31 84 LEU A O 1
ATOM 645 N N . LEU A 1 85 ? 47.783 6.035 -77.378 1.00 56.59 85 LEU A N 1
ATOM 646 C CA . LEU A 1 85 ? 47.451 5.907 -75.962 1.00 56.59 85 LEU A CA 1
ATOM 647 C C . LEU A 1 85 ? 48.289 6.939 -75.212 1.00 56.59 85 LEU A C 1
ATOM 649 O O . LEU A 1 85 ? 49.496 6.770 -75.035 1.00 56.59 85 LEU A O 1
ATOM 653 N N . SER A 1 86 ? 47.658 8.033 -74.798 1.00 72.31 86 SER A N 1
ATOM 654 C CA . SER A 1 86 ? 48.322 9.027 -73.977 1.00 72.31 86 SER A CA 1
ATOM 655 C C . SER A 1 86 ? 48.678 8.352 -72.658 1.00 72.31 86 SER A C 1
ATOM 657 O O . SER A 1 86 ? 47.806 7.813 -71.975 1.00 72.31 86 SER A O 1
ATOM 659 N N . GLY A 1 87 ? 49.956 8.371 -72.267 1.00 77.88 87 GLY A N 1
ATOM 660 C CA . GLY A 1 87 ? 50.392 7.793 -70.989 1.00 77.88 87 GLY A CA 1
ATOM 661 C C . GLY A 1 87 ? 49.597 8.338 -69.793 1.00 77.88 87 GLY A C 1
ATOM 662 O O . GLY A 1 87 ? 49.407 7.638 -68.801 1.00 77.88 87 GLY A O 1
ATOM 663 N N . LYS A 1 88 ? 49.046 9.552 -69.924 1.00 83.88 88 LYS A N 1
ATOM 664 C CA . LYS A 1 88 ? 48.132 10.166 -68.957 1.00 83.88 88 LYS A CA 1
ATOM 665 C C . LYS A 1 88 ? 46.844 9.360 -68.753 1.00 83.88 88 LYS A C 1
ATOM 667 O O . LYS A 1 88 ? 46.461 9.135 -67.609 1.00 83.88 88 LYS A O 1
ATOM 672 N N . ASP A 1 89 ? 46.229 8.857 -69.820 1.00 83.25 89 ASP A N 1
ATOM 673 C CA . ASP A 1 89 ? 44.965 8.112 -69.742 1.00 83.25 89 ASP A CA 1
ATOM 674 C C . ASP A 1 89 ? 45.153 6.754 -69.056 1.00 83.25 89 ASP A C 1
ATOM 676 O O . ASP A 1 89 ? 44.312 6.322 -68.262 1.00 83.25 89 ASP A O 1
ATOM 680 N N . VAL A 1 90 ? 46.294 6.102 -69.304 1.00 84.94 90 VAL A N 1
ATOM 681 C CA . VAL A 1 90 ? 46.680 4.842 -68.648 1.00 84.94 90 VAL A CA 1
ATOM 682 C C . VAL A 1 90 ? 46.935 5.056 -67.149 1.00 84.94 90 VAL A C 1
ATOM 684 O O . VAL A 1 90 ? 46.489 4.254 -66.320 1.00 84.94 90 VAL A O 1
ATOM 687 N N . ILE A 1 91 ? 47.604 6.157 -66.783 1.00 86.50 91 ILE A N 1
ATOM 688 C CA . ILE A 1 91 ? 47.866 6.534 -65.385 1.00 86.50 91 ILE A CA 1
ATOM 689 C C . ILE A 1 91 ? 46.557 6.863 -64.659 1.00 86.50 91 ILE A C 1
ATOM 691 O O . ILE A 1 91 ? 46.311 6.335 -63.573 1.00 86.50 91 ILE A O 1
ATOM 695 N N . ASP A 1 92 ? 45.686 7.677 -65.255 1.00 86.94 92 ASP A N 1
ATOM 696 C CA . ASP A 1 92 ? 44.411 8.060 -64.646 1.00 86.94 92 ASP A CA 1
ATOM 697 C C . ASP A 1 92 ? 43.474 6.854 -64.499 1.00 86.94 92 ASP A C 1
ATOM 699 O O . ASP A 1 92 ? 42.820 6.702 -63.464 1.00 86.94 92 ASP A O 1
ATOM 703 N N . LYS A 1 93 ? 43.461 5.933 -65.473 1.00 89.38 93 LYS A N 1
ATOM 704 C CA . LYS A 1 93 ? 42.741 4.655 -65.357 1.00 89.38 93 LYS A CA 1
ATOM 705 C C . LYS A 1 93 ? 43.253 3.819 -64.180 1.00 89.38 93 LYS A C 1
ATOM 707 O O . LYS A 1 93 ? 42.451 3.381 -63.357 1.00 89.38 93 LYS A O 1
ATOM 712 N N . SER A 1 94 ? 44.569 3.662 -64.052 1.00 88.94 94 SER A N 1
ATOM 713 C CA . SER A 1 94 ? 45.181 2.894 -62.956 1.00 88.94 94 SER A CA 1
ATOM 714 C C . SER A 1 94 ? 44.871 3.503 -61.583 1.00 88.94 94 SER A C 1
ATOM 716 O O . SER A 1 94 ? 44.556 2.786 -60.632 1.00 88.94 94 SER A O 1
ATOM 718 N N . ARG A 1 95 ? 44.895 4.840 -61.469 1.00 91.31 95 ARG A N 1
ATOM 719 C CA . ARG A 1 95 ? 44.533 5.532 -60.224 1.00 91.31 95 ARG A CA 1
ATOM 720 C C . ARG A 1 95 ? 43.046 5.369 -59.884 1.00 91.31 95 ARG A C 1
ATOM 722 O O . ARG A 1 95 ? 42.731 5.148 -58.716 1.00 91.31 95 ARG A O 1
ATOM 729 N N . ARG A 1 96 ? 42.134 5.405 -60.870 1.00 90.50 96 ARG A N 1
ATOM 730 C CA . ARG A 1 96 ? 40.700 5.103 -60.650 1.00 90.50 96 ARG A CA 1
ATOM 731 C C . ARG A 1 96 ? 40.492 3.688 -60.115 1.00 90.50 96 ARG A C 1
ATOM 733 O O . ARG A 1 96 ? 39.767 3.508 -59.140 1.00 90.50 96 ARG A O 1
ATOM 740 N N . GLU A 1 97 ? 41.149 2.693 -60.710 1.00 92.94 97 GLU A N 1
ATOM 741 C CA . GLU A 1 97 ? 41.059 1.299 -60.254 1.00 92.94 97 GLU A CA 1
ATOM 742 C C . GLU A 1 97 ? 41.565 1.136 -58.814 1.00 92.94 97 GLU A C 1
ATOM 744 O O . GLU A 1 97 ? 40.950 0.429 -58.011 1.00 92.94 97 GLU A O 1
ATOM 749 N N . TYR A 1 98 ? 42.649 1.829 -58.455 1.00 92.56 98 TYR A N 1
ATOM 750 C CA . TYR A 1 98 ? 43.168 1.836 -57.089 1.00 92.56 98 TYR A CA 1
ATOM 751 C C . TYR A 1 98 ? 42.167 2.433 -56.087 1.00 92.56 98 TYR A C 1
ATOM 753 O O . TYR A 1 98 ? 41.850 1.792 -55.083 1.00 92.56 98 TYR A O 1
ATOM 761 N N . VAL A 1 99 ? 41.607 3.610 -56.387 1.00 93.06 99 VAL A N 1
ATOM 762 C CA . VAL A 1 99 ? 40.578 4.267 -55.558 1.00 93.06 99 VAL A CA 1
ATOM 763 C C . VAL A 1 99 ? 39.345 3.367 -55.396 1.00 93.06 99 VAL A C 1
ATOM 765 O O . VAL A 1 99 ? 38.850 3.189 -54.282 1.00 93.06 99 VAL A O 1
ATOM 768 N N . SER A 1 100 ? 38.899 2.705 -56.468 1.00 91.56 100 SER A N 1
ATOM 769 C CA . SER A 1 100 ? 37.778 1.755 -56.419 1.00 91.56 100 SER A CA 1
ATOM 770 C C . SER A 1 100 ? 38.065 0.548 -55.517 1.00 91.56 100 SER A C 1
ATOM 772 O O . SER A 1 100 ? 37.194 0.102 -54.762 1.00 91.56 100 SER A O 1
ATOM 774 N N . ARG A 1 101 ? 39.291 0.008 -55.556 1.00 93.50 101 ARG A N 1
ATOM 775 C CA . ARG A 1 101 ? 39.711 -1.098 -54.677 1.00 93.50 101 ARG A CA 1
ATOM 776 C C . ARG A 1 101 ? 39.782 -0.670 -53.213 1.00 93.50 101 ARG A C 1
ATOM 778 O O . ARG A 1 101 ? 39.375 -1.448 -52.349 1.00 93.50 101 ARG A O 1
ATOM 785 N N . LEU A 1 102 ? 40.270 0.541 -52.931 1.00 92.81 102 LEU A N 1
ATOM 786 C CA . LEU A 1 102 ? 40.269 1.104 -51.579 1.00 92.81 102 LEU A CA 1
ATOM 787 C C . LEU A 1 102 ? 38.844 1.226 -51.039 1.00 92.81 102 LEU A C 1
ATOM 789 O O . LEU A 1 102 ? 38.566 0.712 -49.955 1.00 92.81 102 LEU A O 1
ATOM 793 N N . TRP A 1 103 ? 37.927 1.802 -51.822 1.00 93.62 103 TRP A N 1
ATOM 794 C CA . TRP A 1 103 ? 36.521 1.913 -51.435 1.00 93.62 103 TRP A CA 1
ATOM 795 C C . TRP A 1 103 ? 35.870 0.550 -51.186 1.00 93.62 103 TRP A C 1
ATOM 797 O O . TRP A 1 103 ? 35.203 0.361 -50.172 1.00 93.62 103 TRP A O 1
ATOM 807 N N . SER A 1 104 ? 36.106 -0.431 -52.059 1.00 93.69 104 SER A N 1
ATOM 808 C CA . SER A 1 104 ? 35.538 -1.781 -51.916 1.00 93.69 104 SER A CA 1
ATOM 809 C C . SER A 1 104 ? 35.992 -2.458 -50.618 1.00 93.69 104 SER A C 1
ATOM 811 O O . SER A 1 104 ? 35.202 -3.071 -49.905 1.00 93.69 104 SER A O 1
ATOM 813 N N . ARG A 1 105 ? 37.275 -2.320 -50.263 1.00 93.81 105 ARG A N 1
ATOM 814 C CA . ARG A 1 105 ? 37.815 -2.870 -49.010 1.00 93.81 105 ARG A CA 1
ATOM 815 C C . ARG A 1 105 ? 37.285 -2.130 -47.786 1.00 93.81 105 ARG A C 1
ATOM 817 O O . ARG A 1 105 ? 36.978 -2.763 -46.778 1.00 93.81 105 ARG A O 1
ATOM 824 N N . LEU A 1 106 ? 37.190 -0.807 -47.876 1.00 93.81 106 LEU A N 1
ATOM 825 C CA . LEU A 1 106 ? 36.712 0.049 -46.799 1.00 93.81 106 LEU A CA 1
ATOM 826 C C . LEU A 1 106 ? 35.227 -0.190 -46.507 1.00 93.81 106 LEU A C 1
ATOM 828 O O . LEU A 1 106 ? 34.874 -0.465 -45.365 1.00 93.81 106 LEU A O 1
ATOM 832 N N . SER A 1 107 ? 34.378 -0.157 -47.533 1.00 93.25 107 SER A N 1
ATOM 833 C CA . SER A 1 107 ? 32.940 -0.432 -47.423 1.00 93.25 107 SER A CA 1
ATOM 834 C C . SER A 1 107 ? 32.667 -1.831 -46.870 1.00 93.25 107 SER A C 1
ATOM 836 O O . SER A 1 107 ? 31.869 -1.972 -45.947 1.00 93.25 107 SER A O 1
ATOM 838 N N . HIS A 1 108 ? 33.402 -2.851 -47.326 1.00 94.00 108 HIS A N 1
ATOM 839 C CA . HIS A 1 108 ? 33.326 -4.205 -46.765 1.00 94.00 108 HIS A CA 1
ATOM 840 C C . HIS A 1 108 ? 33.712 -4.255 -45.284 1.00 94.00 108 HIS A C 1
ATOM 842 O O . HIS A 1 108 ? 33.055 -4.923 -44.488 1.00 94.00 108 HIS A O 1
ATOM 848 N N . LYS A 1 109 ? 34.769 -3.533 -44.888 1.00 93.38 109 LYS A N 1
ATOM 849 C CA . LYS A 1 109 ? 35.201 -3.457 -43.486 1.00 93.38 109 LYS A CA 1
ATOM 850 C C . LYS A 1 109 ? 34.157 -2.757 -42.616 1.00 93.38 109 LYS A C 1
ATOM 852 O O . LYS A 1 109 ? 33.865 -3.251 -41.530 1.00 93.38 109 LYS A O 1
ATOM 857 N N . ILE A 1 110 ? 33.577 -1.655 -43.093 1.00 93.12 110 ILE A N 1
ATOM 858 C CA . ILE A 1 110 ? 32.492 -0.947 -42.401 1.00 93.12 110 ILE A CA 1
ATOM 859 C C . ILE A 1 110 ? 31.279 -1.871 -42.255 1.00 93.12 110 ILE A C 1
ATOM 861 O O . ILE A 1 110 ? 30.803 -2.058 -41.142 1.00 93.12 110 ILE A O 1
ATOM 865 N N . GLY A 1 111 ? 30.843 -2.520 -43.339 1.00 90.88 111 GLY A N 1
ATOM 866 C CA . GLY A 1 111 ? 29.682 -3.416 -43.336 1.00 90.88 111 GLY A CA 1
ATOM 867 C C . GLY A 1 111 ? 29.844 -4.657 -42.452 1.00 90.88 111 GLY A C 1
ATOM 868 O O . GLY A 1 111 ? 28.862 -5.168 -41.926 1.00 90.88 111 GLY A O 1
ATOM 869 N N . LYS A 1 112 ? 31.079 -5.127 -42.237 1.00 93.44 112 LYS A N 1
ATOM 870 C CA . LYS A 1 112 ? 31.378 -6.227 -41.304 1.00 93.44 112 LYS A CA 1
ATOM 871 C C . LYS A 1 112 ? 31.560 -5.791 -39.852 1.00 93.44 112 LYS A C 1
ATOM 873 O O . LYS A 1 112 ? 31.622 -6.650 -38.974 1.00 93.44 112 LYS A O 1
ATOM 878 N N . THR A 1 113 ? 31.702 -4.497 -39.584 1.00 92.56 113 THR A N 1
ATOM 879 C CA . THR A 1 113 ? 31.925 -4.004 -38.223 1.00 92.56 113 THR A CA 1
ATOM 880 C C . THR A 1 113 ? 30.579 -3.833 -37.525 1.00 92.56 113 THR A C 1
ATOM 882 O O . THR A 1 113 ? 29.709 -3.122 -38.014 1.00 92.56 113 THR A O 1
ATOM 885 N N . CYS A 1 114 ? 30.404 -4.465 -36.361 1.00 89.50 114 CYS A N 1
ATOM 886 C CA . CYS A 1 114 ? 29.208 -4.258 -35.541 1.00 89.50 114 CYS A CA 1
ATOM 887 C C . CYS A 1 114 ? 29.079 -2.777 -35.147 1.00 89.50 114 CYS A C 1
ATOM 889 O O . CYS A 1 114 ? 30.083 -2.142 -34.816 1.00 89.50 114 CYS A O 1
ATOM 891 N N . LEU A 1 115 ? 27.852 -2.241 -35.135 1.00 87.38 115 LEU A N 1
ATOM 892 C CA . LEU A 1 115 ? 27.551 -0.830 -34.841 1.00 87.38 115 LEU A CA 1
ATOM 893 C C . LEU A 1 115 ? 28.164 -0.344 -33.517 1.00 87.38 115 LEU A C 1
ATOM 895 O O . LEU A 1 115 ? 28.569 0.816 -33.392 1.00 87.38 115 LEU A O 1
ATOM 899 N N . ASP A 1 116 ? 28.323 -1.248 -32.551 1.00 86.81 116 ASP A N 1
ATOM 900 C CA . ASP A 1 116 ? 28.967 -0.966 -31.269 1.00 86.81 116 ASP A CA 1
ATOM 901 C C . ASP A 1 116 ? 30.450 -0.598 -31.401 1.00 86.81 116 ASP A C 1
ATOM 903 O O . ASP A 1 116 ? 30.955 0.212 -30.624 1.00 86.81 116 ASP A O 1
ATOM 907 N N . TYR A 1 117 ? 31.126 -1.076 -32.442 1.00 87.88 117 TYR A N 1
ATOM 908 C CA . TYR A 1 117 ? 32.552 -0.848 -32.683 1.00 87.88 117 TYR A CA 1
ATOM 909 C C . TYR A 1 117 ? 32.838 0.022 -33.910 1.00 87.88 117 TYR A C 1
ATOM 911 O O . TYR A 1 117 ? 33.993 0.356 -34.157 1.00 87.88 117 TYR A O 1
ATOM 919 N N . VAL A 1 118 ? 31.811 0.440 -34.656 1.00 88.81 118 VAL A N 1
ATOM 920 C CA . VAL A 1 118 ? 31.964 1.258 -35.872 1.00 88.81 118 VAL A CA 1
ATOM 921 C C . VAL A 1 118 ? 32.728 2.562 -35.601 1.00 88.81 118 VAL A C 1
ATOM 923 O O . VAL A 1 118 ? 33.624 2.906 -36.360 1.00 88.81 118 VAL A O 1
ATOM 926 N N . ASN A 1 119 ? 32.495 3.246 -34.479 1.00 88.31 119 ASN A N 1
ATOM 927 C CA . ASN A 1 119 ? 33.244 4.473 -34.155 1.00 88.31 119 ASN A CA 1
ATOM 928 C C . ASN A 1 119 ? 34.762 4.234 -33.992 1.00 88.31 119 ASN A C 1
ATOM 930 O O . ASN A 1 119 ? 35.549 5.152 -34.194 1.00 88.31 119 ASN A O 1
ATOM 934 N N . ASN A 1 120 ? 35.200 3.007 -33.680 1.00 91.12 120 ASN A N 1
ATOM 935 C CA . ASN A 1 120 ? 36.623 2.691 -33.510 1.00 91.12 120 ASN A CA 1
ATOM 936 C C . ASN A 1 120 ? 37.383 2.679 -34.842 1.00 91.12 120 ASN A C 1
ATOM 938 O O . ASN A 1 120 ? 38.607 2.796 -34.850 1.00 91.12 120 ASN A O 1
ATOM 942 N N . ILE A 1 121 ? 36.674 2.515 -35.963 1.00 92.25 121 ILE A N 1
ATOM 943 C CA . ILE A 1 121 ? 37.278 2.514 -37.298 1.00 92.25 121 ILE A CA 1
ATOM 944 C C . ILE A 1 121 ? 37.193 3.878 -37.988 1.00 92.25 121 ILE A C 1
ATOM 946 O O . ILE A 1 121 ? 37.770 4.022 -39.057 1.00 92.25 121 ILE A O 1
ATOM 950 N N . GLU A 1 122 ? 36.534 4.880 -37.397 1.00 92.69 122 GLU A N 1
ATOM 951 C CA . GLU A 1 122 ? 36.334 6.210 -37.996 1.00 92.69 122 GLU A CA 1
ATOM 952 C C . GLU A 1 122 ? 37.658 6.887 -38.383 1.00 92.69 122 GLU A C 1
ATOM 954 O O . GLU A 1 122 ? 37.824 7.328 -39.518 1.00 92.69 122 GLU A O 1
ATOM 959 N N . ASN A 1 123 ? 38.650 6.863 -37.491 1.00 92.19 123 ASN A N 1
ATOM 960 C CA . ASN A 1 123 ? 39.980 7.410 -37.778 1.00 92.19 123 ASN A CA 1
ATOM 961 C C . ASN A 1 123 ? 40.694 6.657 -38.913 1.00 92.19 123 ASN A C 1
ATOM 963 O O . ASN A 1 123 ? 41.434 7.252 -39.690 1.00 92.19 123 ASN A O 1
ATOM 967 N N . GLU A 1 124 ? 40.483 5.342 -39.016 1.00 91.12 124 GLU A N 1
ATOM 968 C CA . GLU A 1 124 ? 41.054 4.528 -40.095 1.00 91.12 124 GLU A CA 1
ATOM 969 C C . GLU A 1 124 ? 40.345 4.783 -41.429 1.00 91.12 124 GLU A C 1
ATOM 971 O O . GLU A 1 124 ? 40.976 4.771 -42.483 1.00 91.12 124 GLU A O 1
ATOM 976 N N . VAL A 1 125 ? 39.041 5.052 -41.383 1.00 93.62 125 VAL A N 1
ATOM 977 C CA . VAL A 1 125 ? 38.236 5.446 -42.540 1.00 93.62 125 VAL A CA 1
ATOM 978 C C . VAL A 1 125 ? 38.714 6.795 -43.076 1.00 93.62 125 VAL A C 1
ATOM 980 O O . VAL A 1 125 ? 38.952 6.907 -44.276 1.00 93.62 125 VAL A O 1
ATOM 983 N N . GLU A 1 126 ? 38.949 7.777 -42.204 1.00 94.00 126 GLU A N 1
ATOM 984 C CA . GLU A 1 126 ? 39.429 9.105 -42.607 1.00 94.00 126 GLU A CA 1
ATOM 985 C C . GLU A 1 126 ? 40.805 9.043 -43.287 1.00 94.00 126 GLU A C 1
ATOM 987 O O . GLU A 1 126 ? 41.003 9.655 -44.336 1.00 94.00 126 GLU A O 1
ATOM 992 N N . LYS A 1 127 ? 41.733 8.223 -42.768 1.00 93.44 127 LYS A N 1
ATOM 993 C CA . LYS A 1 127 ? 43.047 7.996 -43.400 1.00 93.44 127 LYS A CA 1
ATOM 994 C C . LYS A 1 127 ? 42.915 7.479 -44.834 1.00 93.44 127 LYS A C 1
ATOM 996 O O . LYS A 1 127 ? 43.604 7.956 -45.729 1.00 93.44 127 LYS A O 1
ATOM 1001 N N . VAL A 1 128 ? 42.023 6.513 -45.067 1.00 92.88 128 VAL A N 1
ATOM 1002 C CA . VAL A 1 128 ? 41.802 5.954 -46.411 1.00 92.88 128 VAL A CA 1
ATOM 1003 C C . VAL A 1 128 ? 41.160 6.987 -47.341 1.00 92.88 128 VAL A C 1
ATOM 1005 O O . VAL A 1 128 ? 41.531 7.060 -48.512 1.00 92.88 128 VAL A O 1
ATOM 1008 N N . LEU A 1 129 ? 40.232 7.806 -46.839 1.00 93.12 129 LEU A N 1
ATOM 1009 C CA . LEU A 1 129 ? 39.620 8.878 -47.626 1.00 93.12 129 LEU A CA 1
ATOM 1010 C C . LEU A 1 129 ? 40.637 9.956 -48.015 1.00 93.12 129 LEU A C 1
ATOM 1012 O O . LEU A 1 129 ? 40.579 10.455 -49.137 1.00 93.12 129 LEU A O 1
ATOM 1016 N N . GLU A 1 130 ? 41.586 10.285 -47.140 1.00 93.56 130 GLU A N 1
ATOM 1017 C CA . GLU A 1 130 ? 42.644 11.248 -47.454 1.00 93.56 130 GLU A CA 1
ATOM 1018 C C . GLU A 1 130 ? 43.569 10.737 -48.567 1.00 93.56 130 GLU A C 1
ATOM 1020 O O . GLU A 1 130 ? 43.844 11.453 -49.531 1.00 93.56 130 GLU A O 1
ATOM 1025 N N . GLU A 1 131 ? 43.949 9.458 -48.521 1.00 92.75 131 GLU A N 1
ATOM 1026 C CA . GLU A 1 131 ? 44.697 8.815 -49.608 1.00 92.75 131 GLU A CA 1
ATOM 1027 C C . GLU A 1 131 ? 43.924 8.824 -50.937 1.00 92.75 131 GLU A C 1
ATOM 1029 O O . GLU A 1 131 ? 44.490 9.102 -51.997 1.00 92.75 131 GLU A O 1
ATOM 1034 N N . MET A 1 132 ? 42.607 8.587 -50.904 1.00 92.00 132 MET A N 1
ATOM 1035 C CA . MET A 1 132 ? 41.756 8.687 -52.097 1.00 92.00 132 MET A CA 1
ATOM 1036 C C . MET A 1 132 ? 41.693 10.127 -52.637 1.00 92.00 132 MET A C 1
ATOM 1038 O O . MET A 1 132 ? 41.701 10.320 -53.855 1.00 92.00 132 MET A O 1
ATOM 1042 N N . ARG A 1 133 ? 41.686 11.138 -51.755 1.00 91.44 133 ARG A N 1
ATOM 1043 C CA . ARG A 1 133 ? 41.699 12.567 -52.118 1.00 91.44 133 ARG A CA 1
ATOM 1044 C C . ARG A 1 133 ? 42.991 12.946 -52.836 1.00 91.44 133 ARG A C 1
ATOM 1046 O O . ARG A 1 133 ? 42.958 13.615 -53.871 1.00 91.44 133 ARG A O 1
ATOM 1053 N N . ASN A 1 134 ? 44.124 12.482 -52.311 1.00 90.88 134 ASN A N 1
ATOM 1054 C CA . ASN A 1 134 ? 45.460 12.792 -52.819 1.00 90.88 134 ASN A CA 1
ATOM 1055 C C . ASN A 1 134 ? 45.691 12.294 -54.250 1.00 90.88 134 ASN A C 1
ATOM 1057 O O . ASN A 1 134 ? 46.461 12.898 -54.998 1.00 90.88 134 ASN A O 1
ATOM 1061 N N . MET A 1 135 ? 44.971 11.250 -54.669 1.00 88.44 135 MET A N 1
ATOM 1062 C CA . MET A 1 135 ? 45.034 10.723 -56.034 1.00 88.44 135 MET A CA 1
ATOM 1063 C C . MET A 1 135 ? 44.395 11.656 -57.081 1.00 88.44 135 MET A C 1
ATOM 1065 O O . MET A 1 135 ? 44.699 11.510 -58.265 1.00 88.44 135 MET A O 1
ATOM 1069 N N . LYS A 1 136 ? 43.549 12.620 -56.672 1.00 86.62 136 LYS A N 1
ATOM 1070 C CA . LYS A 1 136 ? 42.942 13.678 -57.517 1.00 86.62 136 LYS A CA 1
ATOM 1071 C C . LYS A 1 136 ? 42.276 13.182 -58.813 1.00 86.62 136 LYS A C 1
ATOM 1073 O O . LYS A 1 136 ? 42.279 13.883 -59.821 1.00 86.62 136 LYS A O 1
ATOM 1078 N N . VAL A 1 137 ? 41.708 11.975 -58.794 1.00 86.12 137 VAL A N 1
ATOM 1079 C CA . VAL A 1 137 ? 41.102 11.344 -59.986 1.00 86.12 137 VAL A CA 1
ATOM 1080 C C . VAL A 1 137 ? 39.589 11.522 -60.057 1.00 86.12 137 VAL A C 1
ATOM 1082 O O . VAL A 1 137 ? 39.010 11.422 -61.135 1.00 86.12 137 VAL A O 1
ATOM 1085 N N . MET A 1 138 ? 38.943 11.736 -58.910 1.00 85.81 138 MET A N 1
ATOM 1086 C CA . MET A 1 138 ? 37.498 11.914 -58.787 1.00 85.81 138 MET A CA 1
ATOM 1087 C C . MET A 1 138 ? 37.166 12.745 -57.548 1.00 85.81 138 MET A C 1
ATOM 1089 O O . MET A 1 138 ? 37.945 12.771 -56.593 1.00 85.81 138 MET A O 1
ATOM 1093 N N . ASP A 1 139 ? 36.004 13.396 -57.553 1.00 88.44 139 ASP A N 1
ATOM 1094 C CA . ASP A 1 139 ? 35.492 14.082 -56.369 1.00 88.44 139 ASP A CA 1
ATOM 1095 C C . ASP A 1 139 ? 34.926 13.065 -55.364 1.00 88.44 139 ASP A C 1
ATOM 1097 O O . ASP A 1 139 ? 33.949 12.370 -55.642 1.00 88.44 139 ASP A O 1
ATOM 1101 N N . ILE A 1 140 ? 35.542 12.985 -54.183 1.00 91.12 140 ILE A N 1
ATOM 1102 C CA . ILE A 1 140 ? 35.108 12.106 -53.085 1.00 91.12 140 ILE A CA 1
ATOM 1103 C C . ILE A 1 140 ? 34.298 12.846 -52.011 1.00 91.12 140 ILE A C 1
ATOM 1105 O O . ILE A 1 140 ? 33.892 12.242 -51.017 1.00 91.12 140 ILE A O 1
ATOM 1109 N N . SER A 1 141 ? 34.033 14.143 -52.187 1.00 91.81 141 SER A N 1
ATOM 1110 C CA . SER A 1 141 ? 33.297 14.964 -51.217 1.00 91.81 141 SER A CA 1
ATOM 1111 C C . SER A 1 141 ? 31.910 14.399 -50.862 1.00 91.81 141 SER A C 1
ATOM 1113 O O . SER A 1 141 ? 31.552 14.407 -49.677 1.00 91.81 141 SER A O 1
ATOM 1115 N N . PRO A 1 142 ? 31.115 13.859 -51.815 1.00 92.56 142 PRO A N 1
ATOM 1116 C CA . PRO A 1 142 ? 29.836 13.225 -51.489 1.00 92.56 142 PRO A CA 1
ATOM 1117 C C . PRO A 1 142 ? 29.996 12.012 -50.566 1.00 92.56 142 PRO A C 1
ATOM 1119 O O . PRO A 1 142 ? 29.227 11.845 -49.618 1.00 92.56 142 PRO A O 1
ATOM 1122 N N . LEU A 1 143 ? 31.033 11.201 -50.800 1.00 91.94 143 LEU A N 1
ATOM 1123 C CA . LEU A 1 143 ? 31.330 10.023 -49.991 1.00 91.94 143 LEU A CA 1
ATOM 1124 C C . LEU A 1 143 ? 31.716 10.414 -48.559 1.00 91.94 143 LEU A C 1
ATOM 1126 O O . LEU A 1 143 ? 31.191 9.846 -47.603 1.00 91.94 143 LEU A O 1
ATOM 1130 N N . GLN A 1 144 ? 32.578 11.421 -48.409 1.00 92.69 144 GLN A N 1
ATOM 1131 C CA . GLN A 1 144 ? 32.989 11.942 -47.102 1.00 92.69 144 GLN A CA 1
ATOM 1132 C C . GLN A 1 144 ? 31.799 12.456 -46.292 1.00 92.69 144 GLN A C 1
ATOM 1134 O O . GLN A 1 144 ? 31.655 12.131 -45.114 1.00 92.69 144 GLN A O 1
ATOM 1139 N N . ARG A 1 145 ? 30.898 13.211 -46.933 1.00 94.50 145 ARG A N 1
ATOM 1140 C CA . ARG A 1 145 ? 29.681 13.714 -46.285 1.00 94.50 145 ARG A CA 1
ATOM 1141 C C . ARG A 1 145 ? 28.786 12.574 -45.796 1.00 94.50 145 ARG A C 1
ATOM 1143 O O . ARG A 1 145 ? 28.277 12.640 -44.678 1.00 94.50 145 ARG A O 1
ATOM 1150 N N . ASN A 1 146 ? 28.617 11.535 -46.613 1.00 94.06 146 ASN A N 1
ATOM 1151 C CA . ASN A 1 146 ? 27.805 10.373 -46.258 1.00 94.06 146 ASN A CA 1
ATOM 1152 C C . ASN A 1 146 ? 28.413 9.583 -45.096 1.00 94.06 146 ASN A C 1
ATOM 1154 O O . ASN A 1 146 ? 27.693 9.238 -44.162 1.00 94.06 146 ASN A O 1
ATOM 1158 N N . LEU A 1 147 ? 29.728 9.347 -45.112 1.00 94.44 147 LEU A N 1
ATOM 1159 C CA . LEU A 1 147 ? 30.422 8.647 -44.028 1.00 94.44 147 LEU A CA 1
ATOM 1160 C C . LEU A 1 147 ? 30.388 9.438 -42.723 1.00 94.44 147 LEU A C 1
ATOM 1162 O O . LEU A 1 147 ? 30.085 8.870 -41.678 1.00 94.44 147 LEU A O 1
ATOM 1166 N N . LYS A 1 148 ? 30.600 10.756 -42.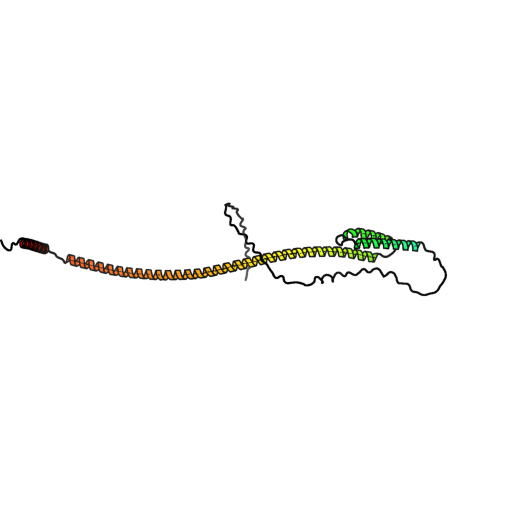781 1.00 94.69 148 LYS A N 1
ATOM 1167 C CA . LYS A 1 148 ? 30.455 11.625 -41.610 1.00 94.69 148 LYS A CA 1
ATOM 1168 C C . LYS A 1 148 ? 29.052 11.519 -41.006 1.00 94.69 148 LYS A C 1
ATOM 1170 O O . LYS A 1 148 ? 28.914 11.246 -39.818 1.00 94.69 148 LYS A O 1
ATOM 1175 N N . ARG A 1 149 ? 28.010 11.646 -41.839 1.00 95.56 149 ARG A N 1
ATOM 1176 C CA . ARG A 1 149 ? 26.612 11.494 -41.403 1.00 95.56 149 A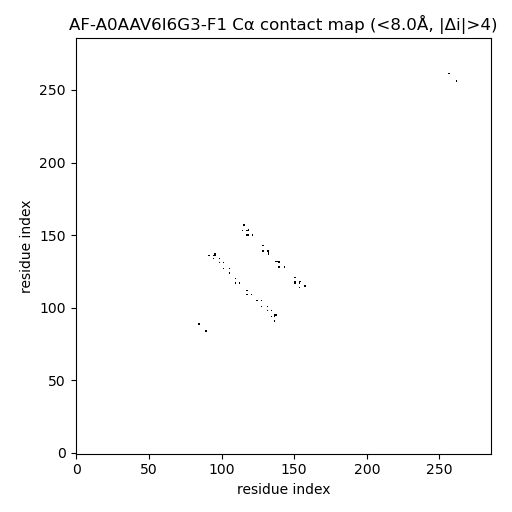RG A CA 1
ATOM 1177 C C . ARG A 1 149 ? 26.348 10.110 -40.808 1.00 95.56 149 ARG A C 1
ATOM 1179 O O . ARG A 1 149 ? 25.615 9.999 -39.832 1.00 95.56 149 ARG A O 1
ATOM 1186 N N . PHE A 1 150 ? 26.933 9.064 -41.384 1.00 94.31 150 PHE A N 1
ATOM 1187 C CA . PHE A 1 150 ? 26.829 7.709 -40.857 1.00 94.31 150 PHE A CA 1
ATOM 1188 C C . PHE A 1 150 ? 27.408 7.609 -39.437 1.00 94.31 150 PHE A C 1
ATOM 1190 O O . PHE A 1 150 ? 26.690 7.177 -38.539 1.00 94.31 150 PHE A O 1
ATOM 1197 N N . PHE A 1 151 ? 28.637 8.074 -39.193 1.00 94.31 151 PHE A N 1
ATOM 1198 C CA . PHE A 1 151 ? 29.227 8.055 -37.845 1.00 94.31 151 PHE A CA 1
ATOM 1199 C C . PHE A 1 151 ? 28.452 8.923 -36.845 1.00 94.31 151 PHE A C 1
ATOM 1201 O O . PHE A 1 151 ? 28.223 8.495 -35.711 1.00 94.31 151 PHE A O 1
ATOM 1208 N N . ASP A 1 152 ? 27.974 10.096 -37.264 1.00 94.38 152 ASP A N 1
ATOM 1209 C CA . ASP A 1 152 ? 27.112 10.945 -36.434 1.00 94.38 152 ASP A CA 1
ATOM 1210 C C . ASP A 1 152 ? 25.811 10.223 -36.043 1.00 94.38 152 ASP A C 1
ATOM 1212 O O . ASP A 1 152 ? 25.426 10.221 -34.871 1.00 94.38 152 ASP A O 1
ATOM 1216 N N . ASN A 1 153 ? 25.173 9.522 -36.985 1.00 94.19 153 ASN A N 1
ATOM 1217 C CA . ASN A 1 153 ? 23.983 8.717 -36.708 1.00 94.19 153 ASN A CA 1
ATOM 1218 C C . ASN A 1 153 ? 24.269 7.578 -35.718 1.00 94.19 153 ASN A C 1
ATOM 1220 O O . ASN A 1 153 ? 23.453 7.335 -34.830 1.00 94.19 153 ASN A O 1
ATOM 1224 N N . ILE A 1 154 ? 25.422 6.904 -35.821 1.00 93.25 154 ILE A N 1
ATOM 1225 C CA . ILE A 1 154 ? 25.808 5.846 -34.873 1.00 93.25 154 ILE A CA 1
ATOM 1226 C C . ILE A 1 154 ? 25.977 6.399 -33.456 1.00 93.25 154 ILE A C 1
ATOM 1228 O O . ILE A 1 154 ? 25.516 5.776 -32.496 1.00 93.25 154 ILE A O 1
ATOM 1232 N N . ARG A 1 155 ? 26.597 7.575 -33.296 1.00 92.81 155 ARG A N 1
ATOM 1233 C CA . ARG A 1 155 ? 26.710 8.238 -31.983 1.00 92.81 155 ARG A CA 1
ATOM 1234 C C . ARG A 1 155 ? 25.332 8.561 -31.406 1.00 92.81 155 ARG A C 1
ATOM 1236 O O . ARG A 1 155 ? 25.063 8.220 -30.255 1.00 92.81 155 ARG A O 1
ATOM 1243 N N . THR A 1 156 ? 24.449 9.151 -32.210 1.00 93.12 156 THR A N 1
ATOM 1244 C CA . THR A 1 156 ? 23.077 9.484 -31.795 1.00 93.12 156 THR A CA 1
ATOM 1245 C C . THR A 1 156 ? 22.286 8.237 -31.403 1.00 93.12 156 THR A C 1
ATOM 1247 O O . THR A 1 156 ? 21.678 8.210 -30.335 1.00 93.12 156 THR A O 1
ATOM 1250 N N . TYR A 1 157 ? 22.354 7.172 -32.207 1.00 92.06 157 TYR A N 1
ATOM 1251 C CA . TYR A 1 157 ? 21.706 5.894 -31.910 1.00 92.06 157 TYR A CA 1
ATOM 1252 C C . TYR A 1 157 ? 22.170 5.312 -30.572 1.00 92.06 157 TYR A C 1
ATOM 1254 O O . TYR A 1 157 ? 21.341 4.929 -29.748 1.00 92.06 157 TYR A O 1
ATOM 1262 N N . LYS A 1 158 ? 23.483 5.291 -30.313 1.00 90.88 158 LYS A N 1
ATOM 1263 C CA . LYS A 1 158 ? 24.033 4.792 -29.043 1.00 90.88 158 LYS A CA 1
ATOM 1264 C C . LYS A 1 158 ? 23.533 5.589 -27.843 1.00 90.88 158 LYS A C 1
ATOM 1266 O O . LYS A 1 158 ? 23.137 4.992 -26.843 1.00 90.88 158 LYS A O 1
ATOM 1271 N N . ASN A 1 159 ? 23.506 6.915 -27.957 1.00 91.12 159 ASN A N 1
ATOM 1272 C CA . ASN A 1 159 ? 23.010 7.788 -26.895 1.00 91.12 159 ASN A CA 1
ATOM 1273 C C . ASN A 1 159 ? 21.519 7.546 -26.620 1.00 91.12 159 ASN A C 1
ATOM 1275 O O . ASN A 1 159 ? 21.126 7.384 -25.464 1.00 91.12 159 ASN A O 1
ATOM 1279 N N . HIS A 1 160 ? 20.697 7.451 -27.669 1.00 93.12 160 HIS A N 1
ATOM 1280 C CA . HIS A 1 160 ? 19.274 7.138 -27.530 1.00 93.12 160 HIS A CA 1
ATOM 1281 C C . HIS A 1 160 ? 19.051 5.741 -26.944 1.00 93.12 160 HIS A C 1
ATOM 1283 O O . HIS A 1 160 ? 18.264 5.591 -26.016 1.00 93.12 160 HIS A O 1
ATOM 1289 N N . SER A 1 161 ? 19.783 4.728 -27.410 1.00 91.81 161 SER A N 1
ATOM 1290 C CA . SER A 1 161 ? 19.689 3.360 -26.887 1.00 91.81 161 SER A CA 1
ATOM 1291 C C . SER A 1 161 ? 20.031 3.295 -25.395 1.00 91.81 161 SER A C 1
ATOM 1293 O O . SER A 1 161 ? 19.308 2.671 -24.618 1.00 91.81 161 SER A O 1
ATOM 1295 N N . ALA A 1 162 ? 21.093 3.981 -24.964 1.00 91.25 162 ALA A N 1
ATOM 1296 C CA . ALA A 1 162 ? 21.460 4.065 -23.553 1.00 91.25 162 ALA A CA 1
ATOM 1297 C C . ALA A 1 162 ? 20.386 4.785 -22.719 1.00 91.25 162 ALA A C 1
ATOM 1299 O O . ALA A 1 162 ? 20.037 4.324 -21.631 1.00 91.25 162 ALA A O 1
ATOM 1300 N N . SER A 1 163 ? 19.826 5.879 -23.243 1.00 95.06 163 SER A N 1
ATOM 1301 C CA . SER A 1 163 ? 18.735 6.616 -22.597 1.00 95.06 163 SER A CA 1
ATOM 1302 C C . SER A 1 163 ? 17.478 5.756 -22.436 1.00 95.06 163 SER A C 1
ATOM 1304 O O . SER A 1 163 ? 16.925 5.691 -21.340 1.00 95.06 163 SER A O 1
ATOM 1306 N N . ILE A 1 164 ? 17.082 5.018 -23.477 1.00 95.25 164 ILE A N 1
ATOM 1307 C CA . ILE A 1 164 ? 15.934 4.101 -23.442 1.00 95.25 164 ILE A CA 1
ATOM 1308 C C . ILE A 1 164 ? 16.154 2.994 -22.408 1.00 95.25 164 ILE A C 1
ATOM 1310 O O . ILE A 1 164 ? 15.266 2.738 -21.600 1.00 95.25 164 ILE A O 1
ATOM 1314 N N . LYS A 1 165 ? 17.340 2.371 -22.373 1.00 95.06 165 LYS A N 1
ATOM 1315 C CA . LYS A 1 165 ? 17.670 1.343 -21.369 1.00 95.06 165 LYS A CA 1
ATOM 1316 C C . LYS A 1 165 ? 17.589 1.889 -19.942 1.00 95.06 165 LYS A C 1
ATOM 1318 O O . LYS A 1 165 ? 17.042 1.227 -19.065 1.00 95.06 165 LYS A O 1
ATOM 1323 N N . SER A 1 166 ? 18.094 3.103 -19.720 1.00 95.50 166 SER A N 1
ATOM 1324 C CA . SER A 1 166 ? 17.988 3.787 -18.426 1.00 95.50 166 SER A CA 1
ATOM 1325 C C . SER A 1 166 ? 16.528 4.053 -18.044 1.00 95.50 166 SER A C 1
ATOM 1327 O O . SER A 1 166 ? 16.116 3.747 -16.927 1.00 95.50 166 SER A O 1
ATOM 1329 N N . CYS A 1 167 ? 15.721 4.550 -18.984 1.00 95.38 167 CYS A N 1
ATOM 1330 C CA . CYS A 1 167 ? 14.299 4.808 -18.766 1.00 95.38 167 CYS A CA 1
ATOM 1331 C C . CYS A 1 167 ? 13.522 3.518 -18.456 1.00 95.38 167 CYS A C 1
ATOM 1333 O O . CYS A 1 167 ? 12.734 3.491 -17.514 1.00 95.38 167 CYS A O 1
ATOM 1335 N N . ALA A 1 168 ? 13.800 2.427 -19.175 1.00 95.81 168 ALA A N 1
ATOM 1336 C CA . ALA A 1 168 ? 13.192 1.123 -18.924 1.00 95.81 168 ALA A CA 1
ATOM 1337 C C . ALA A 1 168 ? 13.516 0.587 -17.518 1.00 95.81 168 ALA A C 1
ATOM 1339 O O . ALA A 1 168 ? 12.624 0.083 -16.838 1.00 95.81 168 ALA A O 1
ATOM 1340 N N . SER A 1 169 ? 14.761 0.747 -17.053 1.00 95.19 169 SER A N 1
ATOM 1341 C CA . SER A 1 169 ? 15.148 0.380 -15.682 1.00 95.19 169 SER A CA 1
ATOM 1342 C C . SER A 1 169 ? 14.386 1.199 -14.640 1.00 95.19 169 SER A C 1
ATOM 1344 O O . SER A 1 169 ? 13.824 0.634 -13.708 1.00 95.19 169 SER A O 1
ATOM 1346 N N . GLN A 1 170 ? 14.313 2.521 -14.818 1.00 96.88 170 GLN A N 1
ATOM 1347 C CA . GLN A 1 170 ? 13.581 3.397 -13.896 1.00 96.88 170 GLN A CA 1
ATOM 1348 C C . GLN A 1 170 ? 12.087 3.063 -13.858 1.00 96.88 170 GLN A C 1
ATOM 1350 O O . GLN A 1 170 ? 11.474 3.077 -12.793 1.00 96.88 170 GLN A O 1
ATOM 1355 N N . LEU A 1 171 ? 11.493 2.733 -15.008 1.00 97.25 171 LEU A N 1
ATOM 1356 C CA . LEU A 1 171 ? 10.094 2.323 -15.081 1.00 97.25 171 LEU A CA 1
ATOM 1357 C C . LEU A 1 171 ? 9.846 1.022 -14.307 1.00 97.25 171 LEU A C 1
ATOM 1359 O O . LEU A 1 171 ? 8.836 0.917 -13.613 1.00 97.25 171 LEU A O 1
ATOM 1363 N N . ALA A 1 172 ? 10.767 0.058 -14.386 1.00 96.75 172 ALA A N 1
ATOM 1364 C CA . ALA A 1 172 ? 10.685 -1.177 -13.611 1.00 96.75 172 ALA A CA 1
ATOM 1365 C C . ALA A 1 172 ? 10.735 -0.899 -12.096 1.00 96.75 172 ALA A C 1
ATOM 1367 O O . ALA A 1 172 ? 9.882 -1.401 -11.361 1.00 96.75 172 ALA A O 1
ATOM 1368 N N . ASP A 1 173 ? 11.647 -0.032 -11.645 1.00 97.00 173 ASP A N 1
ATOM 1369 C CA . ASP A 1 173 ? 11.775 0.355 -10.232 1.00 97.00 173 ASP A CA 1
ATOM 1370 C C . ASP A 1 173 ? 10.517 1.076 -9.713 1.00 97.00 173 ASP A C 1
ATOM 1372 O O . ASP A 1 173 ? 10.011 0.783 -8.623 1.00 97.00 173 ASP A O 1
ATOM 1376 N N . ILE A 1 174 ? 9.968 2.002 -10.510 1.00 97.38 174 ILE A N 1
ATOM 1377 C CA . ILE A 1 174 ? 8.721 2.712 -10.191 1.00 97.38 174 ILE A CA 1
ATOM 1378 C C . ILE A 1 174 ? 7.554 1.726 -10.125 1.00 97.38 174 ILE A C 1
ATOM 1380 O O . ILE A 1 174 ? 6.774 1.763 -9.174 1.00 97.38 174 ILE A O 1
ATOM 1384 N N . SER A 1 175 ? 7.443 0.822 -11.101 1.00 97.62 175 SER A N 1
ATOM 1385 C CA . SER A 1 175 ? 6.389 -0.195 -11.138 1.00 97.62 175 SER A CA 1
ATOM 1386 C C . SER A 1 175 ? 6.450 -1.112 -9.916 1.00 97.62 175 SER A C 1
ATOM 1388 O O . SER A 1 175 ? 5.424 -1.396 -9.295 1.00 97.62 175 SER A O 1
ATOM 1390 N N . GLN A 1 176 ? 7.651 -1.543 -9.524 1.00 97.62 176 GLN A N 1
ATOM 1391 C CA . GLN A 1 176 ? 7.848 -2.342 -8.319 1.00 97.62 176 GLN A CA 1
ATOM 1392 C C . GLN A 1 176 ? 7.441 -1.559 -7.062 1.00 97.62 176 GLN A C 1
ATOM 1394 O O . GLN A 1 176 ? 6.698 -2.072 -6.222 1.00 97.62 176 GLN A O 1
ATOM 1399 N N . THR A 1 177 ? 7.872 -0.302 -6.950 1.00 97.88 177 THR A N 1
ATOM 1400 C CA . THR A 1 177 ? 7.525 0.575 -5.821 1.00 97.88 177 THR A CA 1
ATOM 1401 C C . THR A 1 177 ? 6.013 0.772 -5.707 1.00 97.88 177 THR A C 1
ATOM 1403 O O . THR A 1 177 ? 5.456 0.652 -4.616 1.00 97.88 177 THR A O 1
ATOM 1406 N N . LEU A 1 178 ? 5.329 1.001 -6.832 1.00 98.25 178 LEU A N 1
ATOM 1407 C CA . LEU A 1 178 ? 3.874 1.129 -6.892 1.00 98.25 178 LEU A CA 1
ATOM 1408 C C . LEU A 1 178 ? 3.183 -0.159 -6.433 1.00 98.25 178 LEU A C 1
ATOM 1410 O O . LEU A 1 178 ? 2.243 -0.102 -5.640 1.00 98.25 178 LEU A O 1
ATOM 1414 N N . SER A 1 179 ? 3.673 -1.323 -6.868 1.00 98.00 179 SER A N 1
ATOM 1415 C CA . SER A 1 179 ? 3.148 -2.617 -6.421 1.00 98.00 179 SER A CA 1
ATOM 1416 C C . SER A 1 179 ? 3.266 -2.786 -4.902 1.00 98.00 179 SER A C 1
ATOM 1418 O O . SER A 1 179 ? 2.300 -3.183 -4.252 1.00 98.00 179 SER A O 1
ATOM 1420 N N . HIS A 1 180 ? 4.417 -2.448 -4.310 1.00 98.00 180 HIS A N 1
ATOM 1421 C CA . HIS A 1 180 ? 4.597 -2.503 -2.856 1.00 98.00 180 HIS A CA 1
ATOM 1422 C C . HIS A 1 180 ? 3.683 -1.519 -2.114 1.00 98.00 180 HIS A C 1
ATOM 1424 O O . HIS A 1 180 ? 3.070 -1.895 -1.114 1.00 98.00 180 HIS A O 1
ATOM 1430 N N . ALA A 1 181 ? 3.543 -0.288 -2.615 1.00 98.19 181 ALA A N 1
ATOM 1431 C CA . ALA A 1 181 ? 2.646 0.708 -2.034 1.00 98.19 181 ALA A CA 1
ATOM 1432 C C . ALA A 1 181 ? 1.186 0.228 -2.038 1.00 98.19 181 ALA A C 1
ATOM 1434 O O . ALA A 1 181 ? 0.504 0.331 -1.021 1.00 98.19 181 ALA A O 1
ATOM 1435 N N . LYS A 1 182 ? 0.736 -0.386 -3.139 1.00 98.38 182 LYS A N 1
ATOM 1436 C CA . LYS A 1 182 ? -0.616 -0.946 -3.263 1.00 98.38 182 LYS A CA 1
ATOM 1437 C C . LYS A 1 182 ? -0.859 -2.125 -2.318 1.00 98.38 182 LYS A C 1
ATOM 1439 O O . LYS A 1 182 ? -1.958 -2.282 -1.791 1.00 98.38 182 LYS A O 1
ATOM 1444 N N . ILE A 1 183 ? 0.148 -2.968 -2.079 1.00 98.12 183 ILE A N 1
ATOM 1445 C CA . ILE A 1 183 ? 0.047 -4.034 -1.069 1.00 98.12 183 ILE A CA 1
ATOM 1446 C C . ILE A 1 183 ? -0.140 -3.413 0.319 1.00 98.12 183 ILE A C 1
ATOM 1448 O O . ILE A 1 183 ? -1.072 -3.792 1.027 1.00 98.12 183 ILE A O 1
ATOM 1452 N N . ARG A 1 184 ? 0.682 -2.418 0.676 1.00 98.06 184 ARG A N 1
ATOM 1453 C CA . ARG A 1 184 ? 0.598 -1.762 1.986 1.00 98.06 184 ARG A CA 1
ATOM 1454 C C . ARG A 1 184 ? -0.731 -1.038 2.199 1.00 98.06 184 ARG A C 1
ATOM 1456 O O . ARG A 1 184 ? -1.287 -1.108 3.288 1.00 98.06 184 ARG A O 1
ATOM 1463 N N . GLU A 1 185 ? -1.251 -0.370 1.175 1.00 98.25 185 GLU A N 1
ATOM 1464 C CA . GLU A 1 185 ? -2.574 0.262 1.215 1.00 98.25 185 GLU A CA 1
ATOM 1465 C C . GLU A 1 185 ? -3.668 -0.756 1.570 1.00 98.25 185 GLU A C 1
ATOM 1467 O O . GLU A 1 185 ? -4.443 -0.534 2.497 1.00 98.25 185 GLU A O 1
ATOM 1472 N N . ASN A 1 186 ? -3.677 -1.917 0.909 1.00 98.19 186 ASN A N 1
ATOM 1473 C CA . ASN A 1 186 ? -4.646 -2.976 1.195 1.00 98.19 186 ASN A CA 1
ATOM 1474 C C . ASN A 1 186 ? -4.512 -3.559 2.610 1.00 98.19 186 ASN A C 1
ATOM 1476 O O . ASN A 1 186 ? -5.512 -3.956 3.205 1.00 98.19 186 ASN A O 1
ATOM 1480 N N . GLU A 1 187 ? -3.296 -3.645 3.154 1.00 98.25 187 GLU A N 1
ATOM 1481 C CA . GLU A 1 187 ? -3.087 -4.047 4.551 1.00 98.25 187 GLU A CA 1
ATOM 1482 C C . GLU A 1 187 ? -3.705 -3.035 5.517 1.00 98.25 187 GLU A C 1
ATOM 1484 O O . GLU A 1 187 ? -4.445 -3.425 6.414 1.00 98.25 187 GLU A O 1
ATOM 1489 N N . VAL A 1 188 ? -3.462 -1.741 5.293 1.00 98.25 188 VAL A N 1
ATOM 1490 C CA . VAL A 1 188 ? -4.009 -0.663 6.129 1.00 98.25 188 VAL A CA 1
ATOM 1491 C C . VAL A 1 188 ? -5.538 -0.629 6.067 1.00 98.25 188 VAL A C 1
ATOM 1493 O O . VAL A 1 188 ? -6.179 -0.431 7.095 1.00 98.25 188 VAL A O 1
ATOM 1496 N N . ILE A 1 189 ? -6.136 -0.875 4.896 1.00 98.31 189 ILE A N 1
ATOM 1497 C CA . ILE A 1 189 ? -7.598 -0.977 4.757 1.00 98.31 189 ILE A CA 1
ATOM 1498 C C . ILE A 1 189 ? -8.148 -2.107 5.639 1.00 98.31 189 ILE A C 1
ATOM 1500 O O . ILE A 1 189 ? -9.090 -1.887 6.394 1.00 98.31 189 ILE A O 1
ATOM 1504 N N . LYS A 1 190 ? -7.523 -3.290 5.619 1.00 98.19 190 LYS A N 1
ATOM 1505 C CA . LYS A 1 190 ? -7.942 -4.419 6.468 1.00 98.19 190 LYS A CA 1
ATOM 1506 C C . LYS A 1 190 ? -7.762 -4.130 7.958 1.00 98.19 190 LYS A C 1
ATOM 1508 O O . LYS A 1 190 ? -8.618 -4.492 8.759 1.00 98.19 190 LYS A O 1
ATOM 1513 N N . GLU A 1 191 ? -6.652 -3.495 8.338 1.00 98.06 191 GLU A N 1
ATOM 1514 C CA . GLU A 1 191 ? -6.411 -3.060 9.721 1.00 98.06 191 GLU A CA 1
ATOM 1515 C C . GLU A 1 191 ? -7.512 -2.090 10.187 1.00 98.06 191 GLU A C 1
ATOM 1517 O O . GLU A 1 191 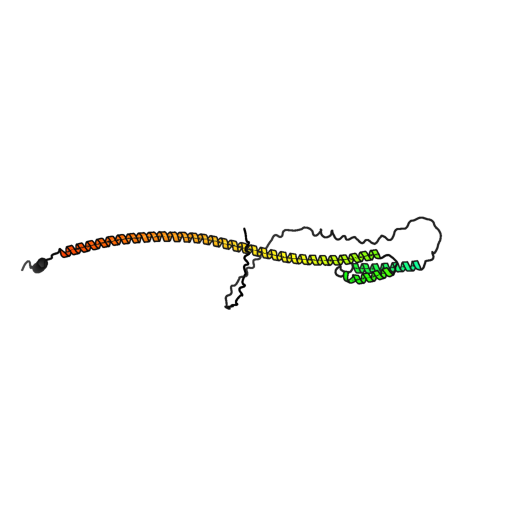? -8.028 -2.227 11.297 1.00 98.06 191 GLU A O 1
ATOM 1522 N N . TYR A 1 192 ? -7.921 -1.154 9.325 1.00 98.19 192 TYR A N 1
ATOM 1523 C CA . TYR A 1 192 ? -8.999 -0.209 9.610 1.00 98.19 192 TYR A CA 1
ATOM 1524 C C . TYR A 1 192 ? -10.363 -0.897 9.768 1.00 98.19 192 TYR A C 1
ATOM 1526 O O . TYR A 1 192 ? -11.080 -0.605 10.723 1.00 98.19 192 TYR A O 1
ATOM 1534 N N . GLU A 1 193 ? -10.707 -1.839 8.886 1.00 98.31 193 GLU A N 1
ATOM 1535 C CA . GLU A 1 193 ? -11.956 -2.610 8.975 1.00 98.31 193 GLU A CA 1
ATOM 1536 C C . GLU A 1 193 ? -12.054 -3.399 10.289 1.00 98.31 193 GLU A C 1
ATOM 1538 O O . GLU A 1 193 ? -13.108 -3.415 10.928 1.00 98.31 193 GLU A O 1
ATOM 1543 N N . LEU A 1 194 ? -10.953 -4.017 10.731 1.00 98.31 194 LEU A N 1
ATOM 1544 C CA . LEU A 1 194 ? -10.898 -4.721 12.016 1.00 98.31 194 LEU A CA 1
ATOM 1545 C C . LEU A 1 194 ? -11.084 -3.764 13.196 1.00 98.31 194 LEU A C 1
ATOM 1547 O O . LEU A 1 194 ? -11.859 -4.054 14.108 1.00 98.31 194 LEU A O 1
ATOM 1551 N N . LEU A 1 195 ? -10.412 -2.612 13.164 1.00 98.31 195 LEU A N 1
ATOM 1552 C CA . LEU A 1 195 ? -10.541 -1.601 14.211 1.00 98.31 195 LEU A CA 1
ATOM 1553 C C . LEU A 1 195 ? -11.969 -1.045 14.286 1.00 98.31 195 LEU A C 1
ATOM 1555 O O . LEU A 1 195 ? -12.485 -0.800 15.375 1.00 98.31 195 LEU A O 1
ATOM 1559 N N . GLN A 1 196 ? -12.625 -0.873 13.138 1.00 98.38 196 GLN A N 1
ATOM 1560 C CA . GLN A 1 196 ? -14.015 -0.440 13.080 1.00 98.38 196 GLN A CA 1
ATOM 1561 C C . GLN A 1 196 ? -14.955 -1.472 13.722 1.00 98.38 196 GLN A C 1
ATOM 1563 O O . GLN A 1 196 ? -15.809 -1.096 14.524 1.00 98.38 196 GLN A O 1
ATOM 1568 N N . GLN A 1 197 ? -14.767 -2.764 13.441 1.00 98.25 197 GLN A N 1
ATOM 1569 C CA . GLN A 1 197 ? -15.552 -3.833 14.072 1.00 98.25 197 GLN A CA 1
ATOM 1570 C C . GLN A 1 197 ? -15.357 -3.872 15.595 1.00 98.25 197 GLN A C 1
ATOM 1572 O O . GLN A 1 197 ? -16.321 -4.035 16.344 1.00 98.25 197 GLN A O 1
ATOM 1577 N N . GLU A 1 198 ? -14.121 -3.696 16.070 1.00 98.25 198 GLU A N 1
ATOM 1578 C CA . GLU A 1 198 ? -13.826 -3.632 17.505 1.00 98.25 198 GLU A CA 1
ATOM 1579 C C . GLU A 1 198 ? -14.488 -2.414 18.165 1.00 98.25 198 GLU A C 1
ATOM 1581 O O . GLU A 1 198 ? -15.078 -2.525 19.241 1.00 98.25 198 GLU A O 1
ATOM 1586 N N . PHE A 1 199 ? -14.457 -1.258 17.498 1.00 98.31 199 PHE A N 1
ATOM 1587 C CA . PHE A 1 199 ? -15.121 -0.049 17.973 1.00 98.31 199 PHE A CA 1
ATOM 1588 C C . PHE A 1 199 ? -16.642 -0.230 18.093 1.00 98.31 199 PHE A C 1
ATOM 1590 O O . PHE A 1 199 ? -17.237 0.147 19.105 1.00 98.31 199 PHE A O 1
ATOM 1597 N N . GLU A 1 200 ? -17.274 -0.856 17.099 1.00 98.31 200 GLU A N 1
ATOM 1598 C CA . GLU A 1 200 ? -18.705 -1.172 17.131 1.00 98.31 200 GLU A CA 1
ATOM 1599 C C . GLU A 1 200 ? -19.053 -2.127 18.286 1.00 98.31 200 GLU A C 1
ATOM 1601 O O . GLU A 1 200 ? -20.033 -1.904 19.004 1.00 98.31 200 GLU A O 1
ATOM 1606 N N . ALA A 1 201 ? -18.223 -3.147 18.531 1.00 98.31 201 ALA A N 1
ATOM 1607 C CA . ALA A 1 201 ? -18.393 -4.054 19.665 1.00 98.31 201 ALA A CA 1
ATOM 1608 C C . ALA A 1 201 ? -18.282 -3.321 21.017 1.00 98.31 201 ALA A C 1
ATOM 1610 O O . ALA A 1 201 ? -19.102 -3.542 21.916 1.00 98.31 201 ALA A O 1
ATOM 1611 N N . LEU A 1 202 ? -17.323 -2.399 21.148 1.00 98.38 202 LEU A N 1
ATOM 1612 C CA . LEU A 1 202 ? -17.149 -1.583 22.351 1.00 98.38 202 LEU A CA 1
ATOM 1613 C C . LEU A 1 202 ? -18.341 -0.654 22.611 1.00 98.38 202 LEU A C 1
ATOM 1615 O O . LEU A 1 202 ? -18.760 -0.514 23.763 1.00 98.38 202 LEU A O 1
ATOM 1619 N N . GLU A 1 203 ? -18.929 -0.044 21.580 1.00 98.38 203 GLU A N 1
ATOM 1620 C CA . GLU A 1 203 ? -20.142 0.772 21.748 1.00 98.38 203 GLU A CA 1
ATOM 1621 C C . GLU A 1 203 ? -21.340 -0.073 22.216 1.00 98.38 203 GLU A C 1
ATOM 1623 O O . GLU A 1 203 ? -22.102 0.354 23.093 1.00 98.38 203 GLU A O 1
ATOM 1628 N N . VAL A 1 204 ? -21.475 -1.309 21.722 1.00 98.44 204 VAL A N 1
ATOM 1629 C CA . VAL A 1 204 ? -22.497 -2.248 22.21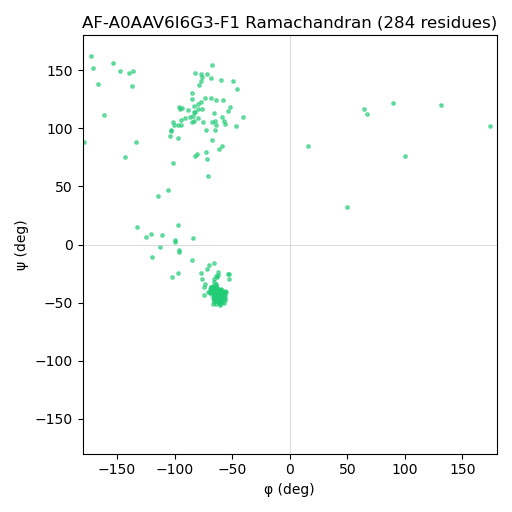2 1.00 98.44 204 VAL A CA 1
ATOM 1630 C C . VAL A 1 204 ? -22.289 -2.566 23.696 1.00 98.44 204 VAL A C 1
ATOM 1632 O O . VAL A 1 204 ? -23.250 -2.537 24.475 1.00 98.44 204 VAL A O 1
ATOM 1635 N N . ASP A 1 205 ? -21.058 -2.848 24.116 1.00 98.25 205 ASP A N 1
ATOM 1636 C CA . ASP A 1 205 ? -20.755 -3.179 25.511 1.00 98.25 205 ASP A CA 1
ATOM 1637 C C . ASP A 1 205 ? -20.908 -1.979 26.447 1.00 98.25 205 ASP A C 1
ATOM 1639 O O . ASP A 1 205 ? -21.495 -2.104 27.526 1.00 98.25 205 ASP A O 1
ATOM 1643 N N . LYS A 1 206 ? -20.514 -0.784 26.006 1.00 98.38 206 LYS A N 1
ATOM 1644 C CA . LYS A 1 206 ? -20.797 0.477 26.699 1.00 98.38 206 LYS A CA 1
ATOM 1645 C C . LYS A 1 206 ? -22.299 0.677 26.914 1.00 98.38 206 LYS A C 1
ATOM 1647 O O . LYS A 1 206 ? -22.719 1.028 28.019 1.00 98.38 206 LYS A O 1
ATOM 1652 N N . ALA A 1 207 ? -23.130 0.400 25.907 1.00 98.19 207 ALA A N 1
ATOM 1653 C CA . ALA A 1 207 ? -24.585 0.488 26.037 1.00 98.19 207 ALA A CA 1
ATOM 1654 C C . ALA A 1 207 ? -25.164 -0.558 27.011 1.00 98.19 207 ALA A C 1
ATOM 1656 O O . ALA A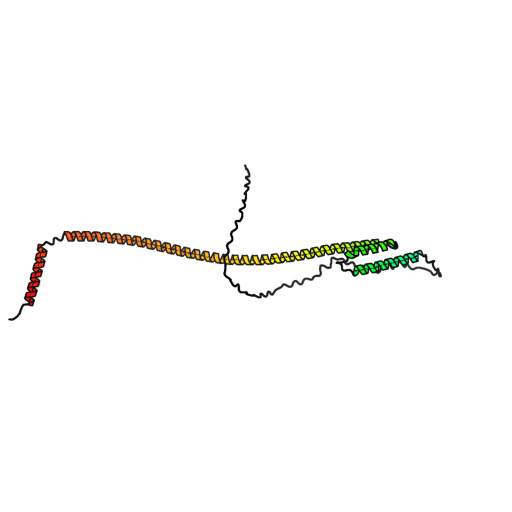 1 207 ? -26.125 -0.267 27.730 1.00 98.19 207 ALA A O 1
ATOM 1657 N N . LYS A 1 208 ? -24.595 -1.772 27.067 1.00 98.38 208 LYS A N 1
ATOM 1658 C CA . LYS A 1 208 ? -24.970 -2.789 28.069 1.00 98.38 208 LYS A CA 1
ATOM 1659 C C . LYS A 1 208 ? -24.594 -2.340 29.481 1.00 98.38 208 LYS A C 1
ATOM 1661 O O . LYS A 1 208 ? -25.436 -2.408 30.373 1.00 98.38 208 LYS A O 1
ATOM 1666 N N . LEU A 1 209 ? -23.369 -1.853 29.677 1.00 98.38 209 LEU A N 1
ATOM 1667 C CA . LEU A 1 209 ? -22.889 -1.371 30.974 1.00 98.38 209 LEU A CA 1
ATOM 1668 C C . LEU A 1 209 ? -23.734 -0.208 31.490 1.00 98.38 209 LEU A C 1
ATOM 1670 O O . LEU A 1 209 ? -24.102 -0.199 32.662 1.00 98.38 209 LEU A O 1
ATOM 1674 N N . LYS A 1 210 ? -24.123 0.722 30.612 1.00 98.50 210 LYS A N 1
ATOM 1675 C CA . LYS A 1 210 ? -25.030 1.817 30.970 1.00 98.50 210 LYS A CA 1
ATOM 1676 C C . LYS A 1 210 ? -26.374 1.304 31.504 1.00 98.50 210 LYS A C 1
ATOM 1678 O O . LYS A 1 210 ? -26.812 1.748 32.559 1.00 98.50 210 LYS A O 1
ATOM 1683 N N . ARG A 1 211 ? -26.984 0.315 30.839 1.00 98.06 211 ARG A N 1
ATOM 1684 C CA . ARG A 1 211 ? -28.230 -0.320 31.312 1.00 98.06 211 ARG A CA 1
ATOM 1685 C C . ARG A 1 211 ? -28.061 -1.024 32.658 1.00 98.06 211 ARG A C 1
ATOM 1687 O O . ARG A 1 211 ? -28.952 -0.958 33.499 1.00 98.06 211 ARG A O 1
ATOM 1694 N N . VAL A 1 212 ? -26.930 -1.697 32.875 1.00 98.31 212 VAL A N 1
ATOM 1695 C CA . VAL A 1 212 ? -26.628 -2.328 34.172 1.00 98.31 212 VAL A CA 1
ATOM 1696 C C . VAL A 1 212 ? -26.507 -1.272 35.270 1.00 98.31 212 VAL A C 1
ATOM 1698 O O . VAL A 1 212 ? -27.066 -1.464 36.347 1.00 98.31 212 VAL A O 1
ATOM 1701 N N . LEU A 1 213 ? -25.836 -0.151 34.994 1.00 98.31 213 LEU A N 1
ATOM 1702 C CA . LEU A 1 213 ? -25.690 0.960 35.934 1.00 98.31 213 LEU A CA 1
ATOM 1703 C C . LEU A 1 213 ? -27.054 1.545 36.335 1.00 98.31 213 LEU A C 1
ATOM 1705 O O . LEU A 1 213 ? -27.338 1.671 37.523 1.00 98.31 213 LEU A O 1
ATOM 1709 N N . GLU A 1 214 ? -27.922 1.824 35.360 1.00 98.12 214 GLU A N 1
ATOM 1710 C CA . GLU A 1 214 ? -29.300 2.289 35.596 1.00 98.12 214 GLU A CA 1
ATOM 1711 C C . GLU A 1 214 ? -30.107 1.266 36.425 1.00 98.12 214 GLU A C 1
ATOM 1713 O O . GLU A 1 214 ? -30.844 1.618 37.350 1.00 98.12 214 GLU A O 1
ATOM 1718 N N . GLY A 1 215 ? -29.921 -0.030 36.157 1.00 98.25 215 GLY A N 1
ATOM 1719 C CA . GLY A 1 215 ? -30.531 -1.111 36.934 1.00 98.25 215 GLY A CA 1
ATOM 1720 C C . GLY A 1 215 ? -30.033 -1.201 38.383 1.00 98.25 215 GLY A C 1
ATOM 1721 O O . GLY A 1 215 ? -30.790 -1.586 39.272 1.00 98.25 215 GLY A O 1
ATOM 1722 N N . ILE A 1 216 ? -28.772 -0.858 38.645 1.00 98.19 216 ILE A N 1
ATOM 1723 C CA . ILE A 1 216 ? -28.227 -0.801 40.008 1.00 98.19 216 ILE A CA 1
ATOM 1724 C C . ILE A 1 216 ? -28.749 0.437 40.741 1.00 98.19 216 ILE A C 1
ATOM 1726 O O . ILE A 1 216 ? -29.182 0.305 41.882 1.00 98.19 216 ILE A O 1
ATOM 1730 N N . ASP A 1 217 ? -28.778 1.602 40.091 1.00 98.25 217 ASP A N 1
ATOM 1731 C CA . ASP A 1 217 ? -29.285 2.854 40.674 1.00 98.25 217 ASP A CA 1
ATOM 1732 C C . ASP A 1 217 ? -30.748 2.725 41.132 1.00 98.25 217 ASP A C 1
ATOM 1734 O O . ASP A 1 217 ? -31.102 3.087 42.254 1.00 98.25 217 ASP A O 1
ATOM 1738 N N . THR A 1 218 ? -31.599 2.112 40.305 1.00 98.00 218 THR A N 1
ATOM 1739 C CA . THR A 1 218 ? -33.003 1.848 40.670 1.00 98.00 218 THR A CA 1
ATOM 1740 C C . THR A 1 218 ? -33.136 0.903 41.866 1.00 98.00 218 THR A C 1
ATOM 1742 O O . THR A 1 218 ? -33.949 1.149 42.759 1.00 98.00 218 THR A O 1
ATOM 1745 N N . LYS A 1 219 ? -32.321 -0.159 41.931 1.00 98.12 219 LYS A N 1
ATOM 1746 C CA . LYS A 1 219 ? -32.294 -1.080 43.081 1.00 98.12 219 LYS A CA 1
ATOM 1747 C C . LYS A 1 219 ? -31.781 -0.407 44.349 1.00 98.12 219 LYS A C 1
ATOM 1749 O O . LYS A 1 219 ? -32.313 -0.690 45.420 1.00 98.12 219 LYS A O 1
ATOM 1754 N N . LEU A 1 220 ? -30.773 0.458 44.234 1.00 97.94 220 LEU A N 1
ATOM 1755 C CA . LEU A 1 220 ? -30.233 1.225 45.353 1.00 97.94 220 LEU A CA 1
ATOM 1756 C C . LEU A 1 220 ? -31.327 2.113 45.954 1.00 97.94 220 LEU A C 1
ATOM 1758 O O . LEU A 1 220 ? -31.635 1.961 47.131 1.00 97.94 220 LEU A O 1
ATOM 1762 N N . LYS A 1 221 ? -32.008 2.915 45.126 1.00 97.88 221 LYS A N 1
ATOM 1763 C CA . LYS A 1 221 ? -33.127 3.772 45.556 1.00 97.88 221 LYS A CA 1
ATOM 1764 C C . LYS A 1 221 ? -34.255 2.987 46.223 1.00 97.88 221 LYS A C 1
ATOM 1766 O O . LYS A 1 221 ? -34.798 3.415 47.236 1.00 97.88 221 LYS A O 1
ATOM 1771 N N . ALA A 1 222 ? -34.604 1.817 45.683 1.00 97.81 222 ALA A N 1
ATOM 1772 C CA . ALA A 1 222 ? -35.618 0.954 46.289 1.00 97.81 222 ALA A CA 1
ATOM 1773 C C . ALA A 1 222 ? -35.186 0.427 47.669 1.00 97.81 222 ALA A C 1
ATOM 1775 O O . ALA A 1 222 ? -36.010 0.321 48.577 1.00 97.81 222 ALA A O 1
ATOM 1776 N N . LYS A 1 223 ? -33.900 0.098 47.841 1.00 97.75 223 LYS A N 1
ATOM 1777 C CA . LYS A 1 223 ? -33.353 -0.333 49.132 1.00 97.75 223 LYS A CA 1
ATOM 1778 C C . LYS A 1 223 ? -33.267 0.812 50.133 1.00 97.75 223 LYS A C 1
ATOM 1780 O O . LYS A 1 223 ? -33.638 0.598 51.279 1.00 97.75 223 LYS A O 1
ATOM 1785 N N . GLU A 1 224 ? -32.858 2.002 49.709 1.00 97.88 224 GLU A N 1
ATOM 1786 C CA . GLU A 1 224 ? -32.866 3.208 50.546 1.00 97.88 224 GLU A CA 1
ATOM 1787 C C . GLU A 1 224 ? -34.281 3.528 51.043 1.00 97.88 224 GLU A C 1
ATOM 1789 O O . GLU A 1 224 ? -34.481 3.715 52.239 1.00 97.88 224 GLU A O 1
ATOM 1794 N N . ALA A 1 225 ? -35.287 3.485 50.162 1.00 97.50 225 ALA A N 1
ATOM 1795 C CA . ALA A 1 225 ? -36.683 3.686 50.554 1.00 97.50 225 ALA A CA 1
ATOM 1796 C C . ALA A 1 225 ? -37.173 2.633 51.566 1.00 97.50 225 ALA A C 1
ATOM 1798 O O . ALA A 1 225 ? -37.873 2.972 52.517 1.00 97.50 225 ALA A O 1
ATOM 1799 N N . ALA A 1 226 ? -36.785 1.365 51.390 1.00 97.94 226 ALA A N 1
ATOM 1800 C CA . ALA A 1 226 ? -37.128 0.298 52.329 1.00 97.94 226 ALA A CA 1
ATOM 1801 C C . ALA A 1 226 ? -36.448 0.472 53.698 1.00 97.94 226 ALA A C 1
ATOM 1803 O O . ALA A 1 226 ? -37.061 0.184 54.720 1.00 97.94 226 ALA A O 1
ATOM 1804 N N . VAL A 1 227 ? -35.201 0.956 53.733 1.00 98.25 227 VAL A N 1
ATOM 1805 C CA . VAL A 1 227 ? -34.507 1.277 54.991 1.00 98.25 227 VAL A CA 1
ATOM 1806 C C . VAL A 1 227 ? -35.251 2.380 55.739 1.00 98.25 227 VAL A C 1
ATOM 1808 O O . VAL A 1 227 ? -35.563 2.190 56.908 1.00 98.25 227 VAL A O 1
ATOM 1811 N N . VAL A 1 228 ? -35.619 3.468 55.055 1.00 97.88 228 VAL A N 1
ATOM 1812 C CA . VAL A 1 228 ? -36.380 4.574 55.663 1.00 97.88 228 VAL A CA 1
ATOM 1813 C C . VAL A 1 228 ? -37.727 4.096 56.219 1.00 97.88 228 VAL A C 1
ATOM 1815 O O . VAL A 1 228 ? -38.112 4.489 57.317 1.00 97.88 228 VAL A O 1
ATOM 1818 N N . ALA A 1 229 ? -38.440 3.229 55.492 1.00 97.56 229 ALA A N 1
ATOM 1819 C CA . ALA A 1 229 ? -39.699 2.656 55.970 1.00 97.56 229 ALA A CA 1
ATOM 1820 C C . ALA A 1 229 ? -39.498 1.820 57.247 1.00 97.56 229 ALA A C 1
ATOM 1822 O O . ALA A 1 229 ? -40.181 2.047 58.244 1.00 97.56 229 ALA A O 1
ATOM 1823 N N . ASN A 1 230 ? -38.511 0.919 57.243 1.00 97.62 230 ASN A N 1
ATOM 1824 C CA . ASN A 1 230 ? -38.199 0.070 58.393 1.00 97.62 230 ASN A CA 1
ATOM 1825 C C . ASN A 1 230 ? -37.732 0.880 59.616 1.00 97.62 230 ASN A C 1
ATOM 1827 O O . ASN A 1 230 ? -38.047 0.516 60.746 1.00 97.62 230 ASN A O 1
ATOM 1831 N N . GLU A 1 231 ? -36.977 1.966 59.420 1.00 97.69 231 GLU A N 1
ATOM 1832 C CA . GLU A 1 231 ? -36.582 2.883 60.501 1.00 97.69 231 GLU A CA 1
ATOM 1833 C C . GLU A 1 231 ? -37.801 3.570 61.139 1.00 97.69 231 GLU A C 1
ATOM 1835 O O . GLU A 1 231 ? -37.849 3.743 62.361 1.00 97.69 231 GLU A O 1
ATOM 1840 N N . GLY A 1 232 ? -38.808 3.916 60.328 1.00 96.88 232 GLY A N 1
ATOM 1841 C CA . GLY A 1 232 ? -40.090 4.439 60.800 1.00 96.88 232 GLY A CA 1
ATOM 1842 C C . GLY A 1 232 ? -40.862 3.424 61.645 1.00 96.88 232 GLY A C 1
ATOM 1843 O O . GLY A 1 232 ? -41.229 3.734 62.777 1.00 96.88 232 GLY A O 1
ATOM 1844 N N . GLU A 1 233 ? -41.034 2.200 61.136 1.00 97.19 233 GLU A N 1
ATOM 1845 C CA . GLU A 1 233 ? -41.694 1.102 61.864 1.00 97.19 233 GLU A CA 1
ATOM 1846 C C . GLU A 1 233 ? -40.976 0.782 63.186 1.00 97.19 233 GLU A C 1
ATOM 1848 O O . GLU A 1 233 ? -41.610 0.622 64.227 1.00 97.19 233 GLU A O 1
ATOM 1853 N N . LEU A 1 234 ? -39.639 0.745 63.180 1.00 97.19 234 LEU A N 1
ATOM 1854 C CA . LEU A 1 234 ? -38.850 0.511 64.390 1.00 97.19 234 LEU A CA 1
ATOM 1855 C C . LEU A 1 234 ? -39.073 1.607 65.441 1.00 97.19 234 LEU A C 1
ATOM 1857 O O . LEU A 1 234 ? -39.171 1.302 66.630 1.00 97.19 234 LEU A O 1
ATOM 1861 N N . SER A 1 235 ? -39.155 2.867 65.010 1.00 97.31 235 SER A N 1
ATOM 1862 C CA . SER A 1 235 ? -39.405 4.004 65.903 1.00 97.31 235 SER A CA 1
ATOM 1863 C C . SER A 1 235 ? -40.796 3.926 66.543 1.00 97.31 235 SER A C 1
ATOM 1865 O O . SER A 1 235 ? -40.946 4.222 67.728 1.00 97.31 235 SER A O 1
ATOM 1867 N N . GLU A 1 236 ? -41.805 3.488 65.786 1.00 97.00 236 GLU A N 1
ATOM 1868 C CA . GLU A 1 236 ? -43.165 3.265 66.291 1.00 97.00 236 GLU A CA 1
ATOM 1869 C C . GLU A 1 236 ? -43.200 2.138 67.332 1.00 97.00 236 GLU A C 1
ATOM 1871 O O . GLU A 1 236 ? -43.699 2.335 68.440 1.00 97.00 236 GLU A O 1
ATOM 1876 N N . VAL A 1 237 ? -42.570 0.995 67.037 1.00 97.06 237 VAL A N 1
ATOM 1877 C CA . VAL A 1 237 ? -42.469 -0.129 67.983 1.00 97.06 237 VAL A CA 1
ATOM 1878 C C . VAL A 1 237 ? -41.723 0.275 69.259 1.00 97.06 237 VAL A C 1
ATOM 1880 O O . VAL A 1 237 ? -42.130 -0.097 70.359 1.00 97.06 237 VAL A O 1
ATOM 1883 N N . GLN A 1 238 ? -40.645 1.057 69.152 1.00 97.62 238 GLN A N 1
ATOM 1884 C CA . GLN A 1 238 ? -39.927 1.571 70.325 1.00 97.62 238 GLN A CA 1
ATOM 1885 C C . GLN A 1 238 ? -40.815 2.467 71.198 1.00 97.62 238 GLN A C 1
ATOM 1887 O O . GLN A 1 238 ? -40.774 2.359 72.426 1.00 97.62 238 GLN A O 1
ATOM 1892 N N . LEU A 1 239 ? -41.643 3.317 70.584 1.00 97.06 239 LEU A N 1
ATOM 1893 C CA . LEU A 1 239 ? -42.602 4.155 71.304 1.00 97.06 239 LEU A CA 1
ATOM 1894 C C . LEU A 1 239 ? -43.663 3.308 72.024 1.00 97.06 239 LEU A C 1
ATOM 1896 O O . LEU A 1 239 ? -43.987 3.579 73.184 1.00 97.06 239 LEU A O 1
ATOM 1900 N N . GLU A 1 240 ? -44.183 2.268 71.367 1.00 97.06 240 GLU A N 1
ATOM 1901 C CA . GLU A 1 240 ? -45.129 1.330 71.978 1.00 97.06 240 GLU A CA 1
ATOM 1902 C C . GLU A 1 240 ? -44.522 0.590 73.173 1.00 97.06 240 GLU A C 1
ATOM 1904 O O . GLU A 1 240 ? -45.166 0.511 74.222 1.00 97.06 240 GLU A O 1
ATOM 1909 N N . ILE A 1 241 ? -43.286 0.094 73.043 1.00 97.25 241 ILE A N 1
ATOM 1910 C CA . ILE A 1 241 ? -42.558 -0.563 74.137 1.00 97.25 241 ILE A CA 1
ATOM 1911 C C . ILE A 1 241 ? -42.416 0.393 75.320 1.00 97.25 241 ILE A C 1
ATOM 1913 O O . ILE A 1 241 ? -42.799 0.024 76.426 1.00 97.25 241 ILE A O 1
ATOM 1917 N N . SER A 1 242 ? -41.961 1.628 75.093 1.00 97.38 242 SER A N 1
ATOM 1918 C CA . SER A 1 242 ? -41.792 2.613 76.168 1.00 97.38 242 SER A CA 1
ATOM 1919 C C . SER A 1 242 ? -43.117 2.898 76.893 1.00 97.38 242 SER A C 1
ATOM 1921 O O . SER A 1 242 ? -43.173 2.910 78.120 1.00 97.38 242 SER A O 1
ATOM 1923 N N . ASN A 1 243 ? -44.221 3.039 76.150 1.00 97.00 243 ASN A N 1
ATOM 1924 C CA . ASN A 1 243 ? -45.557 3.224 76.726 1.00 97.00 243 ASN A CA 1
ATOM 1925 C C . ASN A 1 243 ? -46.033 1.991 77.522 1.00 97.00 243 ASN A C 1
ATOM 1927 O O . ASN A 1 243 ? -46.708 2.117 78.546 1.00 97.00 243 ASN A O 1
ATOM 1931 N N . LEU A 1 244 ? -45.717 0.779 77.057 1.00 96.31 244 LEU A N 1
ATOM 1932 C CA . LEU A 1 244 ? -46.017 -0.453 77.787 1.00 96.31 244 LEU A CA 1
ATOM 1933 C C . LEU A 1 244 ? -45.172 -0.577 79.060 1.00 96.31 244 LEU A C 1
ATOM 1935 O O . LEU A 1 244 ? -45.716 -0.952 80.096 1.00 96.31 244 LEU A O 1
ATOM 1939 N N . GLU A 1 245 ? -43.887 -0.231 79.015 1.00 96.06 245 GLU A N 1
ATOM 1940 C CA . GLU A 1 245 ? -42.993 -0.206 80.179 1.00 96.06 245 GLU A CA 1
ATOM 1941 C C . GLU A 1 245 ? -43.487 0.771 81.255 1.00 96.06 245 GLU A C 1
ATOM 1943 O O . GLU A 1 245 ? -43.527 0.416 82.440 1.00 96.06 245 GLU A O 1
ATOM 1948 N N . ASP A 1 246 ? -43.953 1.956 80.851 1.00 94.88 246 ASP A N 1
ATOM 1949 C CA . ASP A 1 246 ? -44.577 2.933 81.747 1.00 94.88 246 ASP A CA 1
ATOM 1950 C C . ASP A 1 246 ? -45.841 2.363 82.407 1.00 94.88 246 ASP A C 1
ATOM 1952 O O . ASP A 1 246 ? -46.011 2.446 83.629 1.00 94.88 246 ASP A O 1
ATOM 1956 N N . LYS A 1 247 ? -46.717 1.713 81.627 1.00 94.81 247 LYS A N 1
ATOM 1957 C CA . LYS A 1 247 ? -47.927 1.050 82.149 1.00 94.81 247 LYS A CA 1
ATOM 1958 C C . LYS A 1 247 ? -47.593 -0.085 83.113 1.00 94.81 247 LYS A C 1
ATOM 1960 O O . LYS A 1 247 ? -48.224 -0.190 84.164 1.00 94.81 247 LYS A O 1
ATOM 1965 N N . VAL A 1 248 ? -46.613 -0.929 82.786 1.00 92.62 248 VAL A N 1
ATOM 1966 C CA . VAL A 1 248 ? -46.150 -2.017 83.663 1.00 92.62 248 VAL A CA 1
ATOM 1967 C C . VAL A 1 248 ? -45.604 -1.447 84.969 1.00 92.62 248 VAL A C 1
ATOM 1969 O O . VAL A 1 248 ? -45.947 -1.948 86.039 1.00 92.62 248 VAL A O 1
ATOM 1972 N N . SER A 1 249 ? -44.812 -0.377 84.903 1.00 91.31 249 SER A N 1
ATOM 1973 C CA . SER A 1 249 ? -44.282 0.308 86.086 1.00 91.31 249 SER A CA 1
ATOM 1974 C C . SER A 1 249 ? -45.398 0.902 86.948 1.00 91.31 249 SER A C 1
ATOM 1976 O O . SER A 1 249 ? -45.383 0.747 88.169 1.00 91.31 249 SER A O 1
ATOM 1978 N N . ALA A 1 250 ? -46.411 1.516 86.330 1.00 90.38 250 ALA A N 1
ATOM 1979 C CA . ALA A 1 250 ? -47.585 2.027 87.032 1.00 90.38 250 ALA A CA 1
ATOM 1980 C C . ALA A 1 250 ? -48.373 0.909 87.733 1.00 90.38 250 ALA A C 1
ATOM 1982 O O . ALA A 1 250 ? -48.705 1.049 88.908 1.00 90.38 250 ALA A O 1
ATOM 1983 N N . ILE A 1 251 ? -48.621 -0.219 87.053 1.00 87.69 251 ILE A N 1
ATOM 1984 C CA . ILE A 1 251 ? -49.277 -1.395 87.650 1.00 87.69 251 ILE A CA 1
ATOM 1985 C C . ILE A 1 251 ? -48.443 -1.926 88.814 1.00 87.69 251 ILE A C 1
ATOM 1987 O O . ILE A 1 251 ? -48.977 -2.133 89.897 1.00 87.69 251 ILE A O 1
ATOM 1991 N N . LYS A 1 252 ? -47.133 -2.104 88.621 1.00 85.44 252 LYS A N 1
ATOM 1992 C CA . LYS A 1 252 ? -46.220 -2.590 89.661 1.00 85.44 252 LYS A CA 1
ATOM 1993 C C . LYS A 1 252 ? -46.251 -1.708 90.912 1.00 85.44 252 LYS A C 1
ATOM 1995 O O . LYS A 1 252 ? -46.251 -2.240 92.013 1.00 85.44 252 LYS A O 1
ATOM 2000 N N . ASN A 1 253 ? -46.308 -0.388 90.745 1.00 81.50 253 ASN A N 1
ATOM 2001 C CA . ASN A 1 253 ? -46.394 0.559 91.858 1.00 81.50 253 ASN A CA 1
ATOM 2002 C C . ASN A 1 253 ? -47.798 0.623 92.488 1.00 81.50 253 ASN A C 1
ATOM 2004 O O . ASN A 1 253 ? -47.917 0.910 93.675 1.00 81.50 253 ASN A O 1
ATOM 2008 N N . ALA A 1 254 ? -48.859 0.374 91.711 1.00 78.00 254 ALA A N 1
ATOM 2009 C CA . ALA A 1 254 ? -50.239 0.315 92.200 1.00 78.00 254 ALA A CA 1
ATOM 2010 C C . ALA A 1 254 ? -50.563 -1.004 92.923 1.00 78.00 254 ALA A C 1
ATOM 2012 O O . ALA A 1 254 ? -51.469 -1.037 93.757 1.00 78.00 254 ALA A O 1
ATOM 2013 N N . VAL A 1 255 ? -49.834 -2.086 92.623 1.00 66.38 255 VAL A N 1
ATOM 2014 C CA . VAL A 1 255 ? -49.891 -3.350 93.364 1.00 66.38 255 VAL A CA 1
ATOM 2015 C C . VAL A 1 255 ? -49.307 -3.123 94.757 1.00 66.38 255 VAL A C 1
ATOM 2017 O O . VAL A 1 255 ? -48.122 -3.306 95.018 1.00 66.38 255 VAL A O 1
ATOM 2020 N N . VAL A 1 256 ? -50.181 -2.740 95.681 1.00 65.12 256 VAL A N 1
ATOM 2021 C CA . VAL A 1 256 ? -49.943 -2.844 97.117 1.00 65.12 256 VAL A CA 1
ATOM 2022 C C . VAL A 1 256 ? -50.280 -4.283 97.508 1.00 65.12 256 VAL A C 1
ATOM 2024 O O . VAL A 1 256 ? -51.354 -4.557 98.033 1.00 65.12 256 VAL A O 1
ATOM 2027 N N . GLN A 1 257 ? -49.398 -5.234 97.188 1.00 63.56 257 GLN A N 1
ATOM 2028 C CA . GLN A 1 257 ? -49.417 -6.512 97.901 1.00 63.56 257 GLN A CA 1
ATOM 2029 C C . GLN A 1 257 ? -48.985 -6.202 99.327 1.00 63.56 257 GLN A C 1
ATOM 2031 O O . GLN A 1 257 ? -47.823 -5.878 99.571 1.00 63.56 257 GLN A O 1
ATOM 2036 N N . THR A 1 258 ? -49.936 -6.212 100.255 1.00 63.22 258 THR A N 1
ATOM 2037 C CA . THR A 1 258 ? -49.591 -6.043 101.661 1.00 63.22 258 THR A CA 1
ATOM 2038 C C . THR A 1 258 ? -48.895 -7.314 102.144 1.00 63.22 258 THR A C 1
ATOM 2040 O O . THR A 1 258 ? -49.233 -8.419 101.709 1.00 63.22 258 THR A O 1
ATOM 2043 N N . ASP A 1 259 ? -47.936 -7.184 103.065 1.00 71.25 259 ASP A N 1
ATOM 2044 C CA . ASP A 1 259 ? -47.309 -8.345 103.716 1.00 71.25 259 ASP A CA 1
ATOM 2045 C C . ASP A 1 259 ? -48.367 -9.284 104.329 1.00 71.25 259 ASP A C 1
ATOM 2047 O O . ASP A 1 259 ? -48.161 -10.492 104.435 1.00 71.25 259 ASP A O 1
ATOM 2051 N N . GLU A 1 260 ? -49.538 -8.739 104.669 1.00 72.88 260 GLU A N 1
ATOM 2052 C CA . GLU A 1 260 ? -50.676 -9.477 105.191 1.00 72.88 260 GLU A CA 1
ATOM 2053 C C . GLU A 1 260 ? -51.418 -10.312 104.133 1.00 72.88 260 GLU A C 1
ATOM 2055 O O . GLU A 1 260 ? -51.829 -11.434 104.432 1.00 72.88 260 GLU A O 1
ATOM 2060 N N . ASP A 1 261 ? -51.548 -9.833 102.893 1.00 79.12 261 ASP A N 1
ATOM 2061 C CA . ASP A 1 261 ? -52.111 -10.629 101.791 1.00 79.12 261 ASP A CA 1
ATOM 2062 C C . ASP A 1 261 ? -51.186 -11.796 101.429 1.00 79.12 261 ASP A C 1
ATOM 2064 O O . ASP A 1 261 ? -51.643 -12.917 101.183 1.00 79.12 261 ASP A O 1
ATOM 2068 N N . ASN A 1 262 ? -49.873 -11.560 101.469 1.00 79.19 262 ASN A N 1
ATOM 2069 C CA . ASN A 1 262 ? -48.876 -12.597 101.223 1.00 79.19 262 ASN A CA 1
ATOM 2070 C C . ASN A 1 262 ? -48.852 -13.631 102.364 1.00 79.19 262 ASN A C 1
ATOM 2072 O O . ASN A 1 262 ? -48.825 -14.836 102.113 1.00 79.19 262 ASN A O 1
ATOM 2076 N N . ALA A 1 263 ? -48.954 -13.175 103.618 1.00 82.00 263 ALA A N 1
ATOM 2077 C CA . ALA A 1 263 ? -49.065 -14.047 104.785 1.00 82.00 263 ALA A CA 1
ATOM 2078 C C . ALA A 1 263 ? -50.353 -14.888 104.768 1.00 82.00 263 ALA A C 1
ATOM 2080 O O . ALA A 1 263 ? -50.302 -16.080 105.061 1.00 82.00 263 ALA A O 1
ATOM 2081 N N . LYS A 1 264 ? -51.497 -14.305 104.379 1.00 85.88 264 LYS A N 1
ATOM 2082 C CA . LYS A 1 264 ? -52.768 -15.038 104.224 1.00 85.88 264 LYS A CA 1
ATOM 2083 C C . LYS A 1 264 ? -52.686 -16.094 103.126 1.00 85.88 264 LYS A C 1
ATOM 2085 O O . LYS A 1 264 ? -53.174 -17.203 103.322 1.00 85.88 264 LYS A O 1
ATOM 2090 N N . SER A 1 265 ? -52.056 -15.775 101.998 1.00 83.81 265 SER A N 1
ATOM 2091 C CA . SER A 1 265 ? -51.851 -16.732 100.906 1.00 83.81 265 SER A CA 1
ATOM 2092 C C . SER A 1 265 ? -50.973 -17.914 101.340 1.00 83.81 265 SER A C 1
ATOM 2094 O O . SER A 1 265 ? -51.338 -19.071 101.126 1.00 83.81 265 SER A O 1
ATOM 2096 N N . GLU A 1 266 ? -49.859 -17.646 102.029 1.00 87.12 266 GLU A N 1
ATOM 2097 C CA . GLU A 1 266 ? -48.981 -18.692 102.571 1.00 87.12 266 GLU A CA 1
ATOM 2098 C C . GLU A 1 266 ? -49.652 -19.534 103.663 1.00 87.12 266 GLU A C 1
ATOM 2100 O O . GLU A 1 266 ? -49.450 -20.748 103.724 1.00 87.12 266 GLU A O 1
ATOM 2105 N N . GLU A 1 267 ? -50.496 -18.928 104.498 1.00 89.25 267 GLU A N 1
ATOM 2106 C CA . GLU A 1 267 ? -51.249 -19.665 105.513 1.00 89.25 267 GLU A CA 1
ATOM 2107 C C . GLU A 1 267 ? -52.312 -20.576 104.886 1.00 89.25 267 GLU A C 1
ATOM 2109 O O . GLU A 1 267 ? -52.419 -21.746 105.253 1.00 89.25 267 GLU A O 1
ATOM 2114 N N . ILE A 1 268 ? -53.046 -20.094 103.875 1.00 90.31 268 ILE A N 1
ATOM 2115 C CA . ILE A 1 268 ? -53.978 -20.930 103.102 1.00 90.31 268 ILE A CA 1
ATOM 2116 C C . ILE A 1 268 ? -53.224 -22.079 102.423 1.00 90.31 268 ILE A C 1
ATOM 2118 O O . ILE A 1 268 ? -53.710 -23.211 102.423 1.00 90.31 268 ILE A O 1
ATOM 2122 N N . ARG A 1 269 ? -52.022 -21.822 101.889 1.00 90.38 269 ARG A N 1
ATOM 2123 C CA . ARG A 1 269 ? -51.170 -22.863 101.303 1.00 90.38 269 ARG A CA 1
ATOM 2124 C C . ARG A 1 269 ? -50.790 -23.922 102.336 1.00 90.38 269 ARG A C 1
ATOM 2126 O O . ARG A 1 269 ? -50.982 -25.105 102.065 1.00 90.38 269 ARG A O 1
ATOM 2133 N N . ARG A 1 270 ? -50.339 -23.526 103.532 1.00 91.44 270 ARG A N 1
ATOM 2134 C CA . ARG A 1 270 ? -50.047 -24.473 104.623 1.00 91.44 270 ARG A CA 1
ATOM 2135 C C . ARG A 1 270 ? -51.266 -25.279 105.048 1.00 91.44 270 ARG A C 1
ATOM 2137 O O . ARG A 1 270 ? -51.139 -26.481 105.255 1.00 91.44 270 ARG A O 1
ATOM 2144 N N . LEU A 1 271 ? -52.432 -24.646 105.178 1.00 90.62 271 LEU A N 1
ATOM 2145 C CA . LEU A 1 271 ? -53.671 -25.337 105.545 1.00 90.62 271 LEU A CA 1
ATOM 2146 C C . LEU A 1 271 ? -54.081 -26.359 104.483 1.00 90.62 271 LEU A C 1
ATOM 2148 O O . LEU A 1 271 ? -54.502 -27.462 104.823 1.00 90.62 271 LEU A O 1
ATOM 2152 N N . LEU A 1 272 ? -53.927 -26.026 103.202 1.00 88.94 272 LEU A N 1
ATOM 2153 C CA . LEU A 1 272 ? -54.168 -26.966 102.110 1.00 88.94 272 LEU A CA 1
ATOM 2154 C C . LEU A 1 272 ? -53.167 -28.125 102.127 1.00 88.94 272 LEU A C 1
ATOM 2156 O O . LEU A 1 272 ? -53.589 -29.271 101.997 1.00 88.94 272 LEU A O 1
ATOM 2160 N N . GLU A 1 273 ? -51.878 -27.856 102.343 1.00 90.94 273 GLU A N 1
ATOM 2161 C CA . GLU A 1 273 ? -50.846 -28.894 102.479 1.00 90.94 273 GLU A CA 1
ATOM 2162 C C . GLU A 1 273 ? -51.114 -29.809 103.692 1.00 90.94 273 GLU A C 1
ATOM 2164 O O . GLU A 1 273 ? -50.983 -31.031 103.594 1.00 90.94 273 GLU A O 1
ATOM 2169 N N . ALA A 1 274 ? -51.553 -29.248 104.823 1.00 87.69 274 ALA A N 1
ATOM 2170 C CA . ALA A 1 274 ? -51.938 -30.003 106.013 1.00 87.69 274 ALA A CA 1
ATOM 2171 C C . ALA A 1 274 ? -53.180 -30.871 105.761 1.00 87.69 274 ALA A C 1
ATOM 2173 O O . ALA A 1 274 ? -53.130 -32.078 105.990 1.00 87.69 274 ALA A O 1
ATOM 2174 N N . ASN A 1 275 ? -54.250 -30.299 105.200 1.00 89.06 275 ASN A N 1
ATOM 2175 C CA . ASN A 1 275 ? -55.462 -31.037 104.830 1.00 89.06 275 ASN A CA 1
ATOM 2176 C C . ASN A 1 275 ? -55.166 -32.151 103.817 1.00 89.06 275 ASN A C 1
ATOM 2178 O O . ASN A 1 275 ? -55.735 -33.237 103.903 1.00 89.06 275 ASN A O 1
ATOM 2182 N N . GLN A 1 276 ? -54.267 -31.905 102.860 1.00 87.06 276 GLN A N 1
ATOM 2183 C CA . GLN A 1 276 ? -53.836 -32.910 101.892 1.00 87.06 276 GLN A CA 1
ATOM 2184 C C . GLN A 1 276 ? -53.107 -34.072 102.580 1.00 87.06 276 GLN A C 1
ATOM 2186 O O . GLN A 1 276 ? -53.375 -35.232 102.265 1.00 87.06 276 GLN A O 1
ATOM 2191 N N . ASN A 1 277 ? -52.232 -33.784 103.546 1.00 85.06 277 ASN A N 1
ATOM 2192 C CA . ASN A 1 277 ? -51.549 -34.803 104.343 1.00 85.06 277 ASN A CA 1
ATOM 2193 C C . ASN A 1 277 ? -52.501 -35.560 105.281 1.00 85.06 277 ASN A C 1
ATOM 2195 O O . ASN A 1 277 ? -52.336 -36.765 105.474 1.00 85.06 277 ASN A O 1
ATOM 2199 N N . GLU A 1 278 ? -53.498 -34.891 105.855 1.00 83.31 278 GLU A N 1
ATOM 2200 C CA . GLU A 1 278 ? -54.524 -35.536 106.677 1.00 83.31 278 GLU A CA 1
ATOM 2201 C C . GLU A 1 278 ? -55.405 -36.461 105.842 1.00 83.31 278 GLU A C 1
ATOM 2203 O O . GLU A 1 278 ? -55.584 -37.613 106.222 1.00 83.31 278 GLU A O 1
ATOM 2208 N N . LEU A 1 279 ? -55.867 -36.018 104.666 1.00 79.94 279 LEU A N 1
ATOM 2209 C CA . LEU A 1 279 ? -56.581 -36.860 103.700 1.00 79.94 279 LEU A CA 1
ATOM 2210 C C . LEU A 1 279 ? -55.740 -38.062 103.253 1.00 79.94 279 LEU A C 1
ATOM 2212 O O . LEU A 1 279 ? -56.264 -39.170 103.159 1.00 79.94 279 LEU A O 1
ATOM 2216 N N . ALA A 1 280 ? -54.439 -37.871 103.014 1.00 79.75 280 ALA A N 1
ATOM 2217 C CA . ALA A 1 280 ? -53.529 -38.955 102.645 1.00 79.75 280 ALA A CA 1
ATOM 2218 C C . ALA A 1 280 ? -53.327 -39.984 103.775 1.00 79.75 280 ALA A C 1
ATOM 2220 O O . ALA A 1 280 ? -53.099 -41.161 103.499 1.00 79.75 280 ALA A O 1
ATOM 2221 N N . ASN A 1 281 ? -53.436 -39.561 105.038 1.00 76.75 281 ASN A N 1
ATOM 2222 C CA . ASN A 1 281 ? -53.305 -40.416 106.221 1.00 76.75 281 ASN A CA 1
ATOM 2223 C C . ASN A 1 281 ? -54.659 -40.839 106.821 1.00 76.75 281 ASN A C 1
ATOM 2225 O O . ASN A 1 281 ? -54.694 -41.516 107.855 1.00 76.75 281 ASN A O 1
ATOM 2229 N N . PHE A 1 282 ? -55.774 -40.468 106.187 1.00 75.62 282 PHE A N 1
ATOM 2230 C CA . PHE A 1 282 ? -57.113 -40.760 106.677 1.00 75.62 282 PHE A CA 1
ATOM 2231 C C . PHE A 1 282 ? -57.453 -42.235 106.436 1.00 75.62 282 PHE A C 1
ATOM 2233 O O . PHE A 1 282 ? -57.739 -42.663 105.317 1.00 75.62 282 PHE A O 1
ATOM 2240 N N . LYS A 1 283 ? -57.434 -43.043 107.500 1.00 69.81 283 LYS A N 1
ATOM 2241 C CA . LYS A 1 283 ? -57.914 -44.428 107.452 1.00 69.81 283 LYS A CA 1
ATOM 2242 C C . LYS A 1 283 ? -59.425 -44.442 107.640 1.00 69.81 283 LYS A C 1
ATOM 2244 O O . LYS A 1 283 ? -59.921 -44.170 108.727 1.00 69.81 283 LYS A O 1
ATOM 2249 N N . LEU A 1 284 ? -60.149 -44.774 106.571 1.00 60.84 284 LEU A N 1
ATOM 2250 C CA . LEU A 1 284 ? -61.615 -44.774 106.559 1.00 60.84 284 LEU A CA 1
ATOM 2251 C C . LEU A 1 284 ? -62.229 -45.838 107.496 1.00 60.84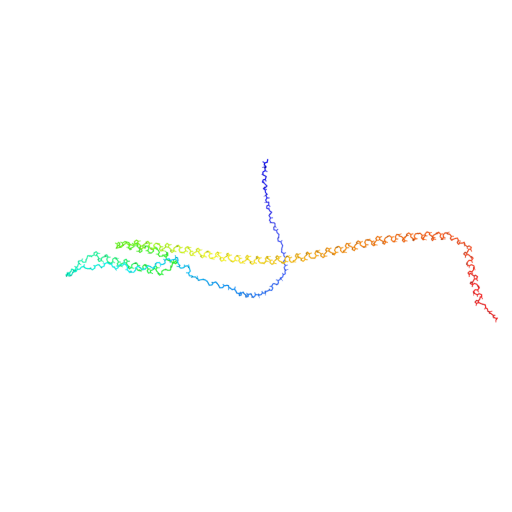 284 LEU A C 1
ATOM 2253 O O . LEU A 1 284 ? -63.399 -45.729 107.841 1.00 60.84 284 LEU A O 1
ATOM 2257 N N . PHE A 1 285 ? -61.446 -46.825 107.948 1.00 55.00 285 PHE A N 1
ATOM 2258 C CA . PHE A 1 285 ? -61.824 -47.814 108.963 1.00 55.00 285 PHE A CA 1
ATOM 2259 C C . PHE A 1 285 ? -60.587 -48.219 109.801 1.00 55.00 285 PHE A C 1
ATOM 2261 O O . PHE A 1 285 ? -59.478 -48.150 109.260 1.00 55.00 285 PHE A O 1
ATOM 2268 N N . PRO A 1 286 ? -60.755 -48.583 111.092 1.00 54.53 286 PRO A N 1
ATOM 2269 C CA . PRO A 1 286 ? -59.652 -48.881 112.018 1.00 54.53 286 PRO A CA 1
ATOM 2270 C C . PRO A 1 286 ? -58.783 -50.076 111.605 1.00 54.53 286 PRO A C 1
ATOM 2272 O O . PRO A 1 286 ? -59.335 -51.057 111.056 1.00 54.53 286 PRO A O 1
#

Secondary structure (DSSP, 8-state):
-----------PPPPPP-------------------------------TTTTSTTS-------SSSS-------------------HHHHHHHHHHHHHHHHHHHHHHHHHHS-HHHHGGGHHHHHHHHHHHHHT-SS--HHHHHHHHHHHHHHHHHHHHHHHHHHHHHHHHHHHHHHHHHHHHHHHHHHHHHHHHHHHHHHHHHHHHHHHHHHHHHHHHHHHHHHHHHHHHHHHHHHHHHHHHHHHHHHHHHH----HHHHHHHHHHHHHHHHHHHHHHT--S--

Sequence (286 aa):
MGTTTLAKVIVTGIAPRSRKPQSKSHPWRISTLTRTVFFQDMPDSNTPLEDL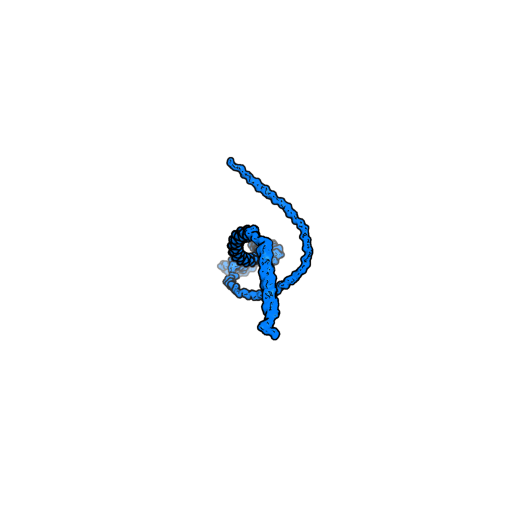EAHLGVNNLNLGDELYSQSSRGSIDGPDSFGLLSGKDVIDKSRREYVSRLWSRLSHKIGKTCLDYVNNIENEVEKVLEEMRNMKVMDISPLQRNLKRFFDNIRTYKNHSASIKSCASQLADISQTLSHAKIRENEVIKEYELLQQEFEALEVDKAKLKRVLEGIDTKLKAKEAAVVANEGELSEVQLEISNLEDKVSAIKNAVVQTDEDNAKSEEIRRLLEANQNELANFKLFP

Radius of gyration: 66.46 Å; Cα contacts (8 Å, |Δi|>4): 30; chains: 1; bounding box: 112×98×203 Å

pLDDT: mean 75.54, std 25.89, range [28.95, 98.5]

Foldseek 3Di:
DDDDDDDDDDDDDDDDDDDDDDDDDDDDDDDDDPDDDDDDDDDDPPDDPPPPVPPPPPPPPPVPPPPDDDDDDDDDDDDDDPPDPDVVVVLLVVLVVVLVVLCVVLVVVLVPDDLVCNLVCLVVSVVSVVVNVVSVNDDCVVVVVVVVVVSVVSVVVVVVVVVVVVVVVVVVVVVVVVVVVVVVVVVVVVVVVVVVVVVVVVVVVVVVVVVVVVVVVVVVVVVVVVVVVVVVVVVVVVVVVVVVVVVVVVVVVVPPPDPVVVVVVVVVVVVVVVVVVCVVVDDPDD

Organism: NCBI:txid479676

Solvent-accessible surface area (backbone atoms only — not comparable to full-atom values): 18067 Å² total; per-residue (Å²): 141,81,86,88,82,82,83,80,83,79,82,82,84,80,80,88,80,89,79,86,82,90,82,86,88,82,87,80,85,77,80,86,76,86,73,88,75,86,81,82,84,80,84,86,78,88,71,78,98,66,84,81,65,84,78,63,85,77,71,77,84,79,84,80,74,90,86,77,84,88,80,84,87,84,84,85,91,78,82,88,72,85,67,78,79,51,70,64,58,58,50,53,50,52,51,47,54,50,43,51,52,51,49,54,54,48,52,52,52,54,74,68,41,57,79,91,54,42,74,78,44,46,70,60,51,50,55,54,51,50,56,46,53,74,65,70,77,65,90,56,64,70,57,54,54,49,50,51,51,50,55,52,49,51,55,51,49,52,53,49,52,52,50,50,53,52,50,53,53,52,51,52,53,49,52,51,51,51,53,51,52,54,52,53,51,55,50,50,52,52,55,50,55,52,50,50,54,52,51,54,52,48,53,54,50,54,55,49,51,51,53,52,49,54,56,46,52,56,52,49,54,54,50,53,54,50,52,56,50,51,55,50,54,50,53,52,51,51,52,51,49,53,55,48,51,52,50,50,51,50,49,58,70,66,57,75,76,45,74,64,59,55,49,50,52,52,49,52,50,50,51,50,54,49,51,52,51,47,60,74,68,58,68,94,64,137